Protein AF-A0A1Q4VU88-F1 (afdb_monomer)

Mean predicted aligned error: 8.91 Å

Nearest PDB structures (foldseek):
  4mo7-assembly1_A-2  TM=2.198E-01  e=5.828E+00  Pseudomonas fluorescens A506

Foldseek 3Di:
DAQFLLLLLLVLLCQLLCVLVLLLVLCVVLDDPPDPDRLSLQLSLQLSLLLLQDQDSQSSVVVCVPCVRSNDYDHSVVSVVSLVSLLVVFPSSLVSLVVSVVVSLVSLQVLLACQHCCNVVDKDKDKFWFFAADPDPAPPWDQDPVRGIGGTDIDIDIDRACQQAQDHADDDDPQKDKDKDDDPVCVPPPPQKIKMKMWGQDDPPDDDDPCADPNIDIDIDIDSDPPDDSSVVVRSVVSNVSVVLLSVLLCSRNSNHQHDRHPSSSSSSVSSSVSSSVSLSSLSSQFDDDPVSNDRSVRCSVQRRSADFDWDDDPNDTAGHHDPPRPCNCSSHRRSVSSVPRDGDD

Radius of gyration: 22.54 Å; Cα contacts (8 Å, |Δi|>4): 526; chains: 1; bounding box: 57×51×69 Å

Sequence (346 aa):
MVSRAGAVLLVESVRKSGLDTAISAAPAPWRRPQAVHDPGKILLDVALAVALGGDCLANVAMLRAEPAVFGPVACDPTVSRLMDKLASGGERALVAIRMARAEVREHVRRLAGEAAPDADGQVIVDLDGVLVLAHSEKQDATATWKKTFGHHPLTGFVDHGRGGSGEPDGEVRDGAWVTELAGDCLTGWPKGLRLIVREERPHPGAQLRFADADGMRLTRFATNTIHTPIAELELRHRQRARAEDRIRAARATGLRNLPLRDAAQNQIWLEIVQIALDLPAWMPMLAMTGNARLWEPRRLRLRLFSAAAQLVSTGRRRIPRLAKHWPWTDVITDAPDRLHALPNPG

Structure (mmCIF, N/CA/C/O backbone):
data_AF-A0A1Q4VU88-F1
#
_entry.id   AF-A0A1Q4VU88-F1
#
loop_
_atom_site.group_PDB
_atom_site.id
_atom_site.type_symbol
_atom_site.label_atom_id
_atom_site.label_alt_id
_atom_site.label_comp_id
_atom_site.label_asym_id
_atom_site.label_entity_id
_atom_site.label_seq_id
_atom_site.pdbx_PDB_ins_code
_atom_site.Cartn_x
_atom_site.Cartn_y
_atom_site.Cartn_z
_atom_site.occupancy
_atom_site.B_iso_or_equiv
_atom_site.auth_seq_id
_atom_site.auth_comp_id
_atom_site.auth_asym_id
_atom_site.auth_atom_id
_atom_site.pdbx_PDB_model_num
ATOM 1 N N . MET A 1 1 ? -25.868 -12.168 3.550 1.00 71.94 1 MET A N 1
ATOM 2 C CA . MET A 1 1 ? -25.226 -11.851 2.253 1.00 71.94 1 MET A CA 1
ATOM 3 C C . MET A 1 1 ? -24.347 -10.634 2.474 1.00 71.94 1 MET A C 1
ATOM 5 O O . MET A 1 1 ? -24.741 -9.796 3.274 1.00 71.94 1 MET A O 1
ATOM 9 N N . VAL A 1 2 ? -23.165 -10.571 1.865 1.00 81.88 2 VAL A N 1
ATOM 10 C CA . VAL A 1 2 ? -22.197 -9.485 2.076 1.00 81.88 2 VAL A CA 1
ATOM 11 C C . VAL A 1 2 ? -21.806 -8.893 0.725 1.00 81.88 2 VAL A C 1
ATOM 13 O O . VAL A 1 2 ? -21.562 -9.653 -0.210 1.00 81.88 2 VAL A O 1
ATOM 16 N N . SER A 1 3 ? -21.771 -7.563 0.614 1.00 81.06 3 SER A N 1
ATOM 17 C CA . SER A 1 3 ? -21.493 -6.846 -0.640 1.00 81.06 3 SER A CA 1
ATOM 18 C C . SER A 1 3 ? -20.019 -6.814 -1.034 1.00 81.06 3 SER A C 1
ATOM 20 O O . SER A 1 3 ? -19.730 -6.635 -2.213 1.00 81.06 3 SER A O 1
ATOM 22 N N . ARG A 1 4 ? -19.084 -6.992 -0.090 1.00 83.19 4 ARG A N 1
ATOM 23 C CA . ARG A 1 4 ? -17.637 -6.996 -0.362 1.00 83.19 4 ARG A CA 1
ATOM 24 C C . ARG A 1 4 ? -16.970 -8.268 0.137 1.00 83.19 4 ARG A C 1
ATOM 26 O O . ARG A 1 4 ? -15.962 -8.241 0.840 1.00 83.19 4 ARG A O 1
ATOM 33 N N . ALA A 1 5 ? -17.530 -9.417 -0.216 1.00 80.81 5 ALA A N 1
ATOM 34 C CA . ALA A 1 5 ? -17.009 -10.693 0.253 1.00 80.81 5 ALA A CA 1
ATOM 35 C C . ALA A 1 5 ? -15.583 -10.977 -0.255 1.00 80.81 5 ALA A C 1
ATOM 37 O O . ALA A 1 5 ? -14.800 -11.600 0.455 1.00 80.81 5 ALA A O 1
ATOM 38 N N . GLY A 1 6 ? -15.203 -10.468 -1.432 1.00 84.25 6 GLY A N 1
ATOM 39 C CA . GLY A 1 6 ? -13.827 -10.589 -1.926 1.00 84.25 6 GLY A CA 1
ATOM 40 C C . GLY A 1 6 ? -12.803 -9.739 -1.162 1.00 84.25 6 GLY A C 1
ATOM 41 O O . GLY A 1 6 ? -11.605 -9.999 -1.255 1.00 84.25 6 GLY A O 1
ATOM 42 N N . ALA A 1 7 ? -13.239 -8.767 -0.349 1.00 90.44 7 ALA A N 1
ATOM 43 C CA . ALA A 1 7 ? -12.348 -8.026 0.547 1.00 90.44 7 ALA A CA 1
ATOM 44 C C . ALA A 1 7 ? -11.787 -8.895 1.688 1.00 90.44 7 ALA A C 1
ATOM 46 O O . ALA A 1 7 ? -10.819 -8.494 2.333 1.00 90.44 7 ALA A O 1
ATOM 47 N N . VAL A 1 8 ? -12.323 -10.108 1.893 1.00 89.69 8 VAL A N 1
ATOM 48 C CA . VAL A 1 8 ? -11.710 -11.127 2.761 1.00 89.69 8 VAL A CA 1
ATOM 49 C C . VAL A 1 8 ? -10.249 -11.360 2.380 1.00 89.69 8 VAL A C 1
ATOM 51 O O . VAL A 1 8 ? -9.435 -11.523 3.279 1.00 89.69 8 VAL A O 1
ATOM 54 N N . LEU A 1 9 ? -9.884 -11.276 1.093 1.00 91.19 9 LEU A N 1
ATOM 55 C CA . LEU A 1 9 ? -8.489 -11.420 0.676 1.00 91.19 9 LEU A CA 1
ATOM 56 C C . LEU A 1 9 ? -7.574 -10.375 1.336 1.00 91.19 9 LEU A C 1
ATOM 58 O O . LEU A 1 9 ? -6.488 -10.723 1.775 1.00 91.19 9 LEU A O 1
ATOM 62 N N . LEU A 1 10 ? -8.012 -9.115 1.462 1.00 93.81 10 LEU A N 1
ATOM 63 C CA . LEU A 1 10 ? -7.230 -8.080 2.151 1.00 93.81 10 LEU A CA 1
ATOM 64 C C . LEU A 1 10 ? -7.058 -8.408 3.640 1.00 93.81 10 LEU A C 1
ATOM 66 O O . LEU A 1 10 ? -5.959 -8.283 4.172 1.00 93.81 10 LEU A O 1
ATOM 70 N N . VAL A 1 11 ? -8.133 -8.847 4.299 1.00 93.88 11 VAL A N 1
ATOM 71 C CA . VAL A 1 11 ? -8.115 -9.219 5.724 1.00 93.88 11 VAL A CA 1
ATOM 72 C C . VAL A 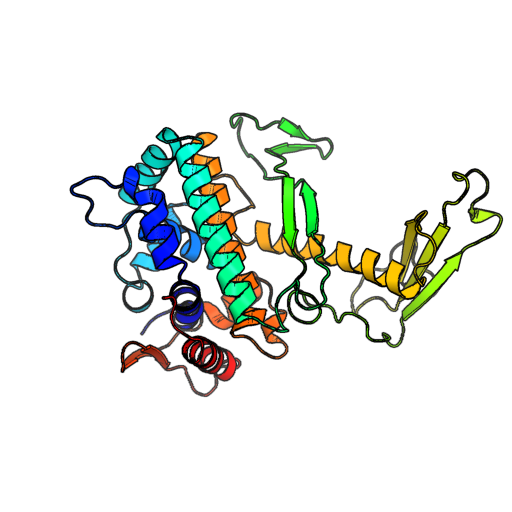1 11 ? -7.202 -10.424 5.964 1.00 93.88 11 VAL A C 1
ATOM 74 O O . VAL A 1 11 ? -6.436 -10.447 6.925 1.00 93.88 11 VAL A O 1
ATOM 77 N N . GLU A 1 12 ? -7.244 -11.411 5.073 1.00 92.50 12 GLU A N 1
ATOM 78 C CA . GLU A 1 12 ? -6.376 -12.584 5.133 1.00 92.50 12 GLU A CA 1
ATOM 79 C C . GLU A 1 12 ? -4.917 -12.239 4.837 1.00 92.50 12 GLU A C 1
ATOM 81 O O . GLU A 1 12 ? -4.036 -12.758 5.519 1.00 92.50 12 GLU A O 1
ATOM 86 N N . SER A 1 13 ? -4.646 -11.313 3.911 1.00 93.88 13 SER A N 1
ATOM 87 C CA . SER A 1 13 ? -3.295 -10.788 3.687 1.00 93.88 13 SER A CA 1
ATOM 88 C C . SER A 1 13 ? -2.742 -10.105 4.939 1.00 93.88 13 SER A C 1
ATOM 90 O O . SER A 1 13 ? -1.600 -10.368 5.311 1.00 93.88 13 SER A O 1
ATOM 92 N N . VAL A 1 14 ? -3.541 -9.273 5.625 1.00 95.69 14 VAL A N 1
ATOM 93 C CA . VAL A 1 14 ? -3.149 -8.643 6.903 1.00 95.69 14 VAL A CA 1
ATOM 94 C C . VAL A 1 14 ? -2.762 -9.710 7.931 1.00 95.69 14 VAL A C 1
ATOM 96 O O . VAL A 1 14 ? -1.669 -9.651 8.488 1.00 95.69 14 VAL A O 1
ATOM 99 N N . ARG A 1 15 ? -3.618 -10.719 8.130 1.00 94.00 15 ARG A N 1
ATOM 100 C CA . ARG A 1 15 ? -3.377 -11.804 9.091 1.00 94.00 15 ARG A CA 1
ATOM 101 C C . ARG A 1 15 ? -2.142 -12.636 8.741 1.00 94.00 15 ARG A C 1
ATOM 103 O O . ARG A 1 15 ? -1.340 -12.963 9.606 1.00 94.00 15 ARG A O 1
ATOM 110 N N . LYS A 1 16 ? -1.991 -13.023 7.473 1.00 93.75 16 LYS A N 1
ATOM 111 C CA . LYS A 1 16 ? -0.919 -13.932 7.034 1.00 93.75 16 LYS A CA 1
ATOM 112 C C . LYS A 1 16 ? 0.445 -13.273 6.928 1.00 93.75 16 LYS A C 1
ATOM 114 O O . LYS A 1 16 ? 1.446 -13.959 7.069 1.00 93.75 16 LYS A O 1
ATOM 119 N N . SER A 1 17 ? 0.482 -11.961 6.734 1.00 93.81 17 SER A N 1
ATOM 120 C CA . SER A 1 17 ? 1.717 -11.179 6.823 1.00 93.81 17 SER A CA 1
ATOM 121 C C . SER A 1 17 ? 2.132 -10.863 8.266 1.00 93.81 17 SER A C 1
ATOM 123 O O . SER A 1 17 ? 3.234 -10.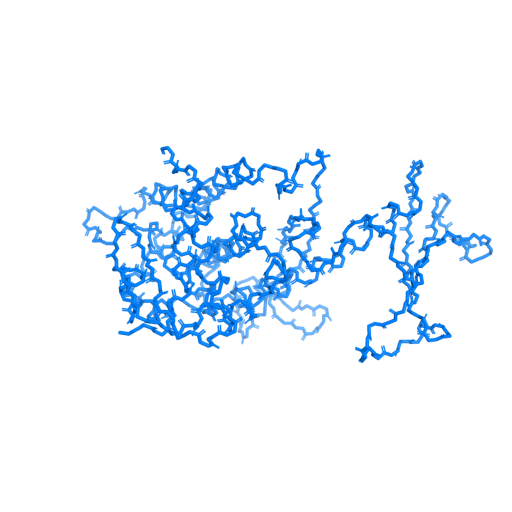368 8.471 1.00 93.81 17 SER A O 1
ATOM 125 N N . GLY A 1 18 ? 1.277 -11.111 9.267 1.00 95.31 18 GLY A N 1
ATOM 126 C CA . GLY A 1 18 ? 1.518 -10.681 10.652 1.00 95.31 18 GLY A CA 1
ATOM 127 C C . GLY A 1 18 ? 1.403 -9.170 10.858 1.00 95.31 18 GLY A C 1
ATOM 128 O O . GLY A 1 18 ? 1.818 -8.643 11.891 1.00 95.31 18 GLY A O 1
ATOM 129 N N . LEU A 1 19 ? 0.837 -8.460 9.877 1.00 95.56 19 LEU A N 1
ATOM 130 C CA . LEU A 1 19 ? 0.669 -7.016 9.929 1.00 95.56 19 LEU A CA 1
ATOM 131 C C . LEU A 1 19 ? -0.272 -6.590 11.063 1.00 95.56 19 LEU A C 1
ATOM 133 O O . LEU A 1 19 ? -0.051 -5.544 11.665 1.00 95.56 19 LEU A O 1
ATOM 137 N N . ASP A 1 20 ? -1.292 -7.392 11.375 1.00 95.56 20 ASP A N 1
ATOM 138 C CA . ASP A 1 20 ? -2.176 -7.169 12.524 1.00 95.56 20 ASP A CA 1
ATOM 139 C C . ASP A 1 20 ? -1.426 -7.185 13.852 1.00 95.56 20 ASP A C 1
ATOM 141 O O . ASP A 1 20 ? -1.568 -6.246 14.637 1.00 95.56 20 ASP A O 1
ATOM 145 N N . THR A 1 21 ? -0.591 -8.194 14.080 1.00 95.31 21 THR A N 1
ATOM 146 C CA . THR A 1 21 ? 0.224 -8.304 15.293 1.00 95.31 21 THR A CA 1
ATOM 147 C C . THR A 1 21 ? 1.216 -7.146 15.408 1.00 95.31 21 THR A C 1
ATOM 149 O O . THR A 1 21 ? 1.230 -6.444 16.423 1.00 95.31 21 THR A O 1
ATOM 152 N N . ALA A 1 22 ? 1.998 -6.884 14.356 1.00 95.12 22 ALA A N 1
ATOM 153 C CA . ALA A 1 22 ? 3.031 -5.847 14.372 1.00 95.12 22 ALA A CA 1
ATOM 154 C C . ALA A 1 22 ? 2.438 -4.435 14.546 1.00 95.12 22 ALA A C 1
ATOM 156 O O . ALA A 1 22 ? 2.912 -3.636 15.360 1.00 95.12 22 ALA A O 1
ATOM 157 N N . ILE A 1 23 ? 1.352 -4.126 13.827 1.00 94.88 23 ILE A N 1
ATOM 158 C CA . ILE A 1 23 ? 0.672 -2.828 13.925 1.00 94.88 23 ILE A CA 1
ATOM 159 C C . ILE A 1 23 ? -0.171 -2.716 15.194 1.00 94.88 23 ILE A C 1
ATOM 161 O O . ILE A 1 23 ? -0.427 -1.598 15.615 1.00 94.88 23 ILE A O 1
ATOM 165 N N . SER A 1 24 ? -0.581 -3.806 15.847 1.00 94.69 24 SER A N 1
ATOM 166 C CA . SER A 1 24 ? -1.183 -3.745 17.190 1.00 94.69 24 SER A CA 1
ATOM 167 C C . SER A 1 24 ? -0.144 -3.399 18.262 1.00 94.69 24 SER A C 1
ATOM 169 O O . SER A 1 24 ? -0.407 -2.566 19.134 1.00 94.69 24 SER A O 1
ATOM 171 N N . ALA A 1 25 ? 1.067 -3.954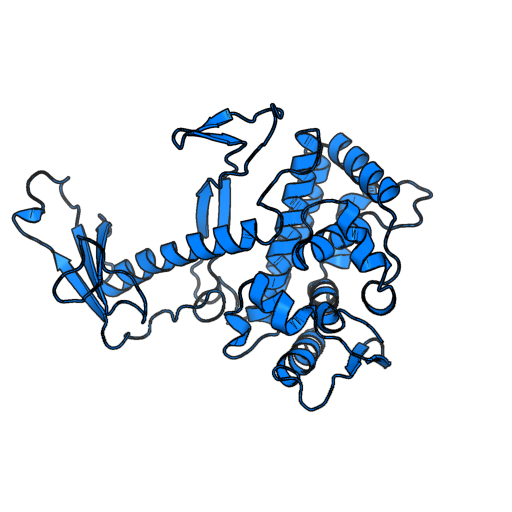 18.155 1.00 93.75 25 ALA A N 1
ATOM 172 C CA . ALA A 1 25 ? 2.156 -3.688 19.091 1.00 93.75 25 ALA A CA 1
ATOM 173 C C . ALA A 1 25 ? 2.723 -2.259 18.973 1.00 93.75 25 ALA A C 1
ATOM 175 O O . ALA A 1 25 ? 2.960 -1.603 19.989 1.00 93.75 25 ALA A O 1
ATOM 176 N N . ALA A 1 26 ? 2.902 -1.738 17.754 1.00 89.88 26 ALA A N 1
ATOM 177 C CA . ALA A 1 26 ? 3.531 -0.431 17.520 1.00 89.88 26 ALA A CA 1
ATOM 178 C C . ALA A 1 26 ? 2.870 0.766 18.252 1.00 89.88 26 ALA A C 1
ATOM 180 O O . ALA A 1 26 ? 3.575 1.521 18.926 1.00 89.88 26 ALA A O 1
ATOM 181 N N . PRO A 1 27 ? 1.543 0.976 18.179 1.00 83.81 27 PRO A N 1
ATOM 182 C CA . PRO A 1 27 ? 0.853 2.070 18.843 1.00 83.81 27 PRO A CA 1
ATOM 183 C C . PRO A 1 27 ? 0.458 1.743 20.294 1.00 83.81 27 PRO A C 1
ATOM 185 O O . PRO A 1 27 ? -0.268 2.533 20.904 1.00 83.81 27 PRO A O 1
ATOM 188 N N . ALA A 1 28 ? 0.912 0.624 20.876 1.00 88.50 28 ALA A N 1
ATOM 189 C CA . ALA A 1 28 ? 0.585 0.246 22.253 1.00 88.50 28 ALA A CA 1
ATOM 190 C C . ALA A 1 28 ? 0.871 1.358 23.289 1.00 88.50 28 ALA A C 1
ATOM 192 O O . ALA A 1 28 ? 0.005 1.591 24.135 1.00 88.50 28 ALA A O 1
ATOM 193 N N . PRO A 1 29 ? 1.972 2.141 23.200 1.00 91.56 29 PRO A N 1
ATOM 194 C CA . PRO A 1 29 ? 2.208 3.270 24.110 1.00 91.56 29 PRO A CA 1
ATOM 195 C C . PRO A 1 29 ? 1.154 4.389 24.038 1.00 91.56 29 PRO A C 1
ATOM 197 O O . PRO A 1 29 ? 1.013 5.177 24.972 1.00 91.56 29 PRO A O 1
ATOM 200 N N . TRP A 1 30 ? 0.406 4.480 22.935 1.00 92.25 30 TRP A N 1
ATOM 201 C CA . TRP A 1 30 ? -0.659 5.468 22.730 1.00 92.25 30 TRP A CA 1
ATOM 202 C C . TRP A 1 30 ? -2.054 4.903 23.010 1.00 92.25 30 TRP A C 1
ATOM 204 O O . TRP A 1 30 ? -3.045 5.642 22.945 1.00 92.25 30 TRP A O 1
ATOM 214 N N . ARG A 1 31 ? -2.149 3.616 23.361 1.00 90.50 31 ARG A N 1
ATOM 215 C CA . ARG A 1 31 ? -3.400 2.979 23.761 1.00 90.50 31 ARG A CA 1
ATOM 216 C C . ARG A 1 31 ? -3.872 3.555 25.093 1.00 90.50 31 ARG A C 1
ATOM 218 O O . ARG A 1 31 ? -3.134 3.612 26.072 1.00 90.50 31 ARG A O 1
ATOM 225 N N . ARG A 1 32 ? -5.139 3.973 25.150 1.00 85.19 32 ARG A N 1
ATOM 226 C CA . ARG A 1 32 ? -5.757 4.389 26.418 1.00 85.19 32 ARG A CA 1
ATOM 227 C C . ARG A 1 32 ? -6.045 3.149 27.276 1.00 85.19 32 ARG A C 1
ATOM 229 O O . ARG A 1 32 ? -6.493 2.153 26.709 1.00 85.19 32 ARG A O 1
ATOM 236 N N . PRO A 1 33 ? -5.905 3.212 28.614 1.00 84.69 33 PRO A N 1
ATOM 237 C CA . PRO A 1 33 ? -6.138 2.058 29.490 1.00 84.69 33 PRO A CA 1
ATOM 238 C C . PRO A 1 33 ? -7.508 1.387 29.310 1.00 84.69 33 PRO A C 1
ATOM 240 O O . PRO A 1 33 ? -7.614 0.171 29.357 1.00 84.69 33 PRO A O 1
ATOM 243 N N . GLN A 1 34 ? -8.554 2.174 29.042 1.00 86.00 34 GLN A N 1
ATOM 244 C CA . GLN A 1 34 ? -9.932 1.693 28.857 1.00 86.00 34 GLN A CA 1
ATOM 245 C C . GLN A 1 34 ? -10.347 1.619 27.375 1.00 86.00 34 GLN A C 1
ATOM 247 O O . GLN A 1 34 ? -11.531 1.665 27.044 1.00 86.00 34 GLN A O 1
ATOM 252 N N . ALA A 1 35 ? -9.385 1.578 26.446 1.00 87.00 35 ALA A N 1
ATOM 253 C CA . ALA A 1 35 ? -9.692 1.493 25.023 1.00 87.00 35 ALA A CA 1
ATOM 254 C C . ALA A 1 35 ? -10.304 0.126 24.677 1.00 87.00 35 ALA A C 1
ATOM 256 O O . ALA A 1 35 ? -9.623 -0.900 24.732 1.00 87.00 35 ALA A O 1
ATOM 257 N N . VAL A 1 36 ? -11.578 0.145 24.269 1.00 89.62 36 VAL A N 1
ATOM 258 C CA . VAL A 1 36 ? -12.304 -1.025 23.745 1.00 89.62 36 VAL A CA 1
ATOM 259 C C . VAL A 1 36 ? -11.705 -1.491 22.418 1.00 89.62 36 VAL A C 1
ATOM 261 O O . VAL A 1 36 ? -11.529 -2.684 22.194 1.00 89.62 36 VAL A O 1
ATOM 264 N N . HIS A 1 37 ? -11.380 -0.545 21.538 1.00 92.75 37 HIS A N 1
ATOM 265 C CA . HIS A 1 37 ? -10.762 -0.834 20.251 1.00 92.75 37 HIS A CA 1
ATOM 266 C C . HIS A 1 37 ? -9.240 -0.776 20.357 1.00 92.75 37 HIS A C 1
ATOM 268 O O . HIS A 1 37 ? -8.684 0.168 20.925 1.00 92.75 37 HIS A O 1
ATOM 274 N N . ASP A 1 38 ? -8.581 -1.767 19.765 1.00 94.56 38 ASP A N 1
ATOM 275 C CA . ASP A 1 38 ? -7.135 -1.760 19.604 1.00 94.56 38 ASP A CA 1
ATOM 276 C C . ASP A 1 38 ? -6.700 -0.660 18.609 1.00 94.56 38 ASP A C 1
ATOM 278 O O . ASP A 1 38 ? -7.253 -0.598 17.504 1.00 94.56 38 ASP A O 1
ATOM 282 N N . PRO A 1 39 ? -5.739 0.218 18.961 1.00 95.31 39 PRO A N 1
ATOM 283 C CA . PRO A 1 39 ? -5.272 1.273 18.064 1.00 95.31 39 PRO A CA 1
ATOM 284 C C . PRO A 1 39 ? -4.701 0.757 16.743 1.00 95.31 39 PRO A C 1
ATOM 286 O O . PRO A 1 39 ? -4.946 1.363 15.701 1.00 95.31 39 PRO A O 1
ATOM 289 N N . GLY A 1 40 ? -3.981 -0.367 16.769 1.00 95.88 40 GLY A N 1
ATOM 290 C CA . GLY A 1 40 ? -3.442 -0.979 15.561 1.00 95.88 40 GLY A CA 1
ATOM 291 C C . GLY A 1 40 ? -4.543 -1.479 14.645 1.00 95.88 40 GLY A C 1
ATOM 292 O O . GLY A 1 40 ? -4.556 -1.159 13.458 1.00 95.88 40 GLY A O 1
ATOM 293 N N . LYS A 1 41 ? -5.548 -2.159 15.206 1.00 95.81 41 LYS A N 1
ATOM 294 C CA . LYS A 1 41 ? -6.743 -2.535 14.442 1.00 95.81 41 LYS A CA 1
ATOM 295 C C . LYS A 1 41 ? -7.452 -1.317 13.849 1.00 95.81 41 LYS A C 1
ATOM 297 O O . LYS A 1 41 ? -7.856 -1.382 12.699 1.00 95.81 41 LYS A O 1
ATOM 302 N N . ILE A 1 42 ? -7.569 -0.194 14.561 1.00 97.31 42 ILE A N 1
ATOM 303 C CA . ILE A 1 42 ? -8.163 1.021 13.977 1.00 97.31 42 ILE A CA 1
ATOM 304 C C . ILE A 1 42 ? -7.352 1.514 12.769 1.00 97.31 42 ILE A C 1
ATOM 306 O O . ILE A 1 42 ? -7.946 1.862 11.751 1.00 97.31 42 ILE A O 1
ATOM 310 N N . LEU A 1 43 ? -6.017 1.537 12.852 1.00 97.38 43 LEU A N 1
ATOM 311 C CA . LEU A 1 43 ? -5.162 1.936 11.726 1.00 97.38 43 LEU A CA 1
ATOM 312 C C . LEU A 1 43 ? -5.351 1.014 10.513 1.00 97.38 43 LEU A C 1
ATOM 314 O O . LEU A 1 43 ? -5.482 1.502 9.391 1.00 97.38 43 LEU A O 1
ATOM 318 N N . LEU A 1 44 ? -5.431 -0.299 10.742 1.00 97.81 44 LEU A N 1
ATOM 319 C CA . LEU A 1 44 ? -5.707 -1.292 9.697 1.00 97.81 44 LEU A CA 1
ATOM 320 C C . LEU A 1 44 ? -7.125 -1.145 9.131 1.00 97.81 44 LEU A C 1
ATOM 322 O O . LEU A 1 44 ? -7.293 -1.183 7.922 1.00 97.81 44 LEU A O 1
ATOM 326 N N . ASP A 1 45 ? -8.098 -0.854 9.994 1.00 98.12 45 ASP A N 1
ATOM 327 C CA . ASP A 1 45 ? -9.385 -0.196 9.736 1.00 98.12 45 ASP A CA 1
ATOM 328 C C . ASP A 1 45 ? -9.357 0.766 8.560 1.00 98.12 45 ASP A C 1
ATOM 330 O O . ASP A 1 45 ? -9.923 0.563 7.480 1.00 98.12 45 ASP A O 1
ATOM 334 N N . VAL A 1 46 ? -8.674 1.869 8.811 1.00 98.00 46 VAL A N 1
ATOM 335 C CA . VAL A 1 46 ? -8.606 2.964 7.859 1.00 98.00 46 VAL A CA 1
ATOM 336 C C . VAL A 1 46 ? -7.824 2.537 6.615 1.00 98.00 46 VAL A C 1
ATOM 338 O O . VAL A 1 46 ? -8.262 2.833 5.507 1.00 98.00 46 VAL A O 1
ATOM 341 N N . ALA A 1 47 ? -6.732 1.780 6.758 1.00 97.62 47 ALA A N 1
ATOM 342 C CA . ALA A 1 47 ? -5.941 1.308 5.621 1.00 97.62 47 ALA A CA 1
ATOM 343 C C . ALA A 1 47 ? -6.745 0.389 4.683 1.00 97.62 47 ALA A C 1
ATOM 345 O O . ALA A 1 47 ? -6.691 0.548 3.465 1.00 97.62 47 ALA A O 1
ATOM 346 N N . LEU A 1 48 ? -7.546 -0.529 5.229 1.00 97.50 48 LEU A N 1
ATOM 347 C CA . LEU A 1 48 ? -8.443 -1.394 4.464 1.00 97.50 48 LEU A CA 1
ATOM 348 C C . LEU A 1 48 ? -9.524 -0.572 3.756 1.00 97.50 48 LEU A C 1
ATOM 350 O O . LEU A 1 48 ? -9.789 -0.801 2.576 1.00 97.50 48 LEU A O 1
ATOM 354 N N . ALA A 1 49 ? -10.108 0.425 4.429 1.00 96.94 49 ALA A N 1
ATOM 355 C CA . ALA A 1 49 ? -11.073 1.327 3.803 1.00 96.94 49 ALA A CA 1
ATOM 356 C C . ALA A 1 49 ? -10.438 2.098 2.629 1.00 96.94 49 ALA A C 1
ATOM 358 O O . ALA A 1 49 ? -11.048 2.207 1.564 1.00 96.94 49 ALA A O 1
ATOM 359 N N . VAL A 1 50 ? -9.193 2.563 2.781 1.00 96.69 50 VAL A N 1
ATOM 360 C CA . VAL A 1 50 ? -8.422 3.241 1.723 1.00 96.69 50 VAL A CA 1
ATOM 361 C C . VAL A 1 50 ? -8.074 2.291 0.571 1.00 96.69 50 VAL A C 1
ATOM 363 O O . VAL A 1 50 ? -8.258 2.639 -0.599 1.00 96.69 50 VAL A O 1
ATOM 366 N N . ALA A 1 51 ? -7.662 1.054 0.863 1.00 95.19 51 ALA A N 1
ATOM 367 C CA . ALA A 1 51 ? -7.409 0.025 -0.148 1.00 95.19 51 ALA A CA 1
ATOM 368 C C . ALA A 1 51 ? -8.669 -0.273 -0.982 1.00 95.19 51 ALA A C 1
ATOM 370 O O . ALA A 1 51 ? -8.588 -0.446 -2.203 1.00 95.19 51 ALA A O 1
ATOM 371 N N . LEU A 1 52 ? -9.850 -0.222 -0.358 1.00 94.56 52 LEU A N 1
ATOM 372 C CA . LEU A 1 52 ? -11.159 -0.354 -1.009 1.00 94.56 52 LEU A CA 1
ATOM 373 C C . LEU A 1 52 ? -11.645 0.916 -1.725 1.00 94.56 52 LEU A C 1
ATOM 375 O O . LEU A 1 52 ? -12.665 0.869 -2.413 1.00 94.56 52 LEU A O 1
ATOM 379 N N . GLY A 1 53 ? -10.894 2.015 -1.647 1.00 92.94 53 GLY A N 1
ATOM 380 C CA . GLY A 1 53 ? -11.143 3.249 -2.394 1.00 92.94 53 GLY A CA 1
ATOM 381 C C . GLY A 1 53 ? -11.692 4.408 -1.580 1.00 92.94 53 GLY A C 1
ATOM 382 O O . GLY A 1 53 ? -12.110 5.391 -2.183 1.00 92.94 53 GLY A O 1
ATOM 383 N N . GLY A 1 54 ? -11.681 4.307 -0.252 1.00 93.62 54 GLY A N 1
ATOM 384 C CA . GLY A 1 54 ? -11.877 5.458 0.619 1.00 93.62 54 GLY A CA 1
ATOM 385 C C . GLY A 1 54 ? -10.729 6.467 0.518 1.00 93.62 54 GLY A C 1
ATOM 386 O O . GLY A 1 54 ? -9.589 6.117 0.211 1.00 93.62 54 GLY A O 1
ATOM 387 N N . ASP A 1 55 ? -11.040 7.725 0.796 1.00 92.12 55 ASP A N 1
ATOM 388 C CA . ASP A 1 55 ? -10.121 8.865 0.748 1.00 92.12 55 ASP A CA 1
ATOM 389 C C . ASP A 1 55 ? -10.234 9.783 1.982 1.00 92.12 55 ASP A C 1
ATOM 391 O O . ASP A 1 55 ? -9.594 10.835 2.045 1.00 92.12 55 ASP A O 1
ATOM 395 N N . CYS A 1 56 ? -11.011 9.376 2.992 1.00 93.19 56 CYS A N 1
ATOM 396 C CA . CYS A 1 56 ? -11.092 10.039 4.290 1.00 93.19 56 CYS A CA 1
ATOM 397 C C . CYS A 1 56 ? -11.339 9.047 5.442 1.00 93.19 56 CYS A C 1
ATOM 399 O O . CYS A 1 56 ? -11.747 7.903 5.231 1.00 93.19 56 CYS A O 1
ATOM 401 N N . LEU A 1 57 ? -11.134 9.491 6.691 1.00 95.44 57 LEU A N 1
ATOM 402 C CA . LEU A 1 57 ? -11.310 8.642 7.883 1.00 95.44 57 LEU A CA 1
ATOM 403 C C . LEU A 1 57 ? -12.737 8.088 8.025 1.00 95.44 57 LEU A C 1
ATOM 405 O O . LEU A 1 57 ? -12.917 6.947 8.446 1.00 95.44 57 LEU A O 1
ATOM 409 N N . ALA A 1 58 ? -13.749 8.877 7.651 1.00 95.25 58 ALA A N 1
ATOM 410 C CA . ALA A 1 58 ? -15.158 8.498 7.768 1.00 95.25 58 ALA A CA 1
ATOM 411 C C . ALA A 1 58 ? -15.536 7.311 6.865 1.00 95.25 58 ALA A C 1
ATOM 413 O O . ALA A 1 58 ? -16.512 6.603 7.110 1.00 95.25 58 ALA A O 1
ATOM 414 N N . ASN A 1 59 ? -14.733 7.019 5.836 1.00 95.81 59 ASN A N 1
ATOM 415 C CA . ASN A 1 59 ? -14.967 5.865 4.978 1.00 95.81 59 ASN A CA 1
ATOM 416 C C . ASN A 1 59 ? -14.819 4.524 5.707 1.00 95.81 59 ASN A C 1
ATOM 418 O O . ASN A 1 59 ? -15.314 3.519 5.203 1.00 95.81 59 ASN A O 1
ATOM 422 N N . VAL A 1 60 ? -14.263 4.497 6.923 1.00 96.31 60 VAL A N 1
ATOM 423 C CA . VAL A 1 60 ? -14.288 3.315 7.797 1.00 96.31 60 VAL A CA 1
ATOM 424 C C . VAL A 1 60 ? -15.720 2.813 8.074 1.00 96.31 60 VAL A C 1
ATOM 426 O O . VAL A 1 60 ? -15.932 1.626 8.331 1.00 96.31 60 VAL A O 1
ATOM 429 N N . ALA A 1 61 ? -16.731 3.685 7.946 1.00 96.19 61 ALA A N 1
ATOM 430 C CA . ALA A 1 61 ? -18.142 3.321 8.039 1.00 96.19 61 ALA A CA 1
ATOM 431 C C . ALA A 1 61 ? -18.550 2.227 7.032 1.00 96.19 61 ALA A C 1
ATOM 433 O O . ALA A 1 61 ? -19.415 1.408 7.348 1.00 96.19 61 ALA A O 1
ATOM 434 N N . ME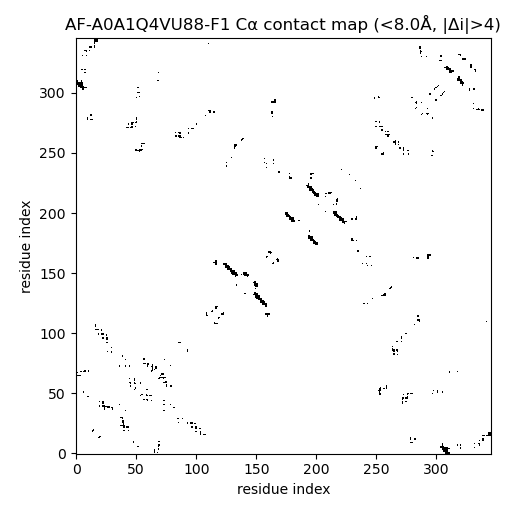T A 1 62 ? -17.893 2.145 5.864 1.00 94.06 62 MET A N 1
ATOM 435 C CA . MET A 1 62 ? -18.159 1.078 4.889 1.00 94.06 62 MET A CA 1
ATOM 436 C C . MET A 1 62 ? -17.789 -0.307 5.432 1.00 94.06 62 MET A C 1
ATOM 438 O O . MET A 1 62 ? -18.450 -1.290 5.114 1.00 94.06 62 MET A O 1
ATOM 442 N N . LEU A 1 63 ? -16.753 -0.384 6.273 1.00 95.94 63 LEU A N 1
ATOM 443 C CA . LEU A 1 63 ? -16.313 -1.631 6.897 1.00 95.94 63 LEU A CA 1
ATOM 444 C C . LEU A 1 63 ? -17.202 -1.986 8.088 1.00 95.94 63 LEU A C 1
ATOM 446 O O . LEU A 1 63 ? -17.560 -3.147 8.270 1.00 95.94 63 LEU A O 1
ATOM 450 N N . ARG A 1 64 ? -17.623 -0.972 8.861 1.00 95.56 64 ARG A N 1
ATOM 451 C CA . ARG A 1 64 ? -18.597 -1.129 9.958 1.00 95.56 64 ARG A CA 1
ATOM 452 C C . ARG A 1 64 ? -19.916 -1.733 9.496 1.00 95.56 64 ARG A C 1
ATOM 454 O O . ARG A 1 64 ? -20.542 -2.447 10.270 1.00 95.56 64 ARG A O 1
ATOM 461 N N . ALA A 1 65 ? -20.331 -1.447 8.264 1.00 94.19 65 ALA A N 1
ATOM 462 C CA . ALA A 1 65 ? -21.533 -2.020 7.668 1.00 94.19 65 ALA A CA 1
ATOM 463 C C . ALA A 1 65 ? -21.394 -3.522 7.341 1.00 94.19 65 ALA A C 1
ATOM 465 O O . ALA A 1 65 ? -22.396 -4.193 7.110 1.00 94.19 65 ALA A O 1
ATOM 466 N N . GLU A 1 66 ? -20.173 -4.070 7.347 1.00 92.62 66 GLU A N 1
ATOM 467 C CA . GLU A 1 66 ? -19.880 -5.455 6.970 1.00 92.62 66 GLU A CA 1
ATOM 468 C C . GLU A 1 66 ? -19.074 -6.202 8.063 1.00 92.62 66 GLU A C 1
ATOM 470 O O . GLU A 1 66 ? -18.000 -6.755 7.796 1.00 92.62 66 GLU A O 1
ATOM 475 N N . PRO A 1 67 ? -19.585 -6.295 9.311 1.00 92.25 67 PRO A N 1
ATOM 476 C CA . PRO A 1 67 ? -18.841 -6.871 10.438 1.00 92.25 67 PRO A CA 1
ATOM 477 C C . PRO A 1 67 ? -18.518 -8.362 10.257 1.00 92.25 67 PRO A C 1
ATOM 479 O O . PRO A 1 67 ? -17.576 -8.869 10.862 1.00 92.25 67 PRO A O 1
ATOM 482 N N . ALA A 1 68 ? -19.246 -9.069 9.387 1.00 89.06 68 ALA A N 1
ATOM 483 C CA . ALA A 1 68 ? -18.932 -10.449 9.019 1.00 89.06 68 ALA A CA 1
ATOM 484 C C . ALA A 1 68 ? -17.553 -10.587 8.336 1.00 89.06 68 ALA A C 1
ATOM 486 O O . ALA A 1 68 ? -16.906 -11.624 8.477 1.00 89.06 68 ALA A O 1
ATOM 487 N N . VAL A 1 69 ? -17.092 -9.548 7.627 1.00 90.88 69 VAL A N 1
ATOM 488 C CA . VAL A 1 69 ? -15.796 -9.527 6.924 1.00 90.88 69 VAL A CA 1
ATOM 489 C C . VAL A 1 69 ? -14.724 -8.816 7.745 1.00 90.88 69 VAL A C 1
ATOM 491 O O . VAL A 1 69 ? -13.607 -9.315 7.828 1.00 90.88 69 VAL A O 1
ATOM 494 N N . PHE A 1 70 ? -15.042 -7.690 8.386 1.00 93.94 70 PHE A N 1
ATOM 495 C CA . PHE A 1 70 ? -14.029 -6.834 9.031 1.00 93.94 70 PHE A CA 1
ATOM 496 C C . PHE A 1 70 ? -14.007 -6.928 10.566 1.00 93.94 70 PHE A C 1
ATOM 498 O O . PHE A 1 70 ? -13.116 -6.381 11.221 1.00 93.94 70 PHE A O 1
ATOM 505 N N . GLY A 1 71 ? -14.958 -7.661 11.155 1.00 93.38 71 GLY A N 1
ATOM 506 C CA . GLY A 1 71 ? -15.150 -7.717 12.603 1.00 93.38 71 GLY A CA 1
ATOM 507 C C . GLY A 1 71 ? -15.643 -6.383 13.179 1.00 93.38 71 GLY A C 1
ATOM 508 O O . GLY A 1 71 ? -16.217 -5.567 12.457 1.00 93.38 71 GLY A O 1
ATOM 509 N N . PRO A 1 72 ? -15.439 -6.143 14.486 1.00 95.25 72 PRO A N 1
ATOM 510 C CA . PRO A 1 72 ? -15.722 -4.853 15.103 1.00 95.25 72 PRO A CA 1
ATOM 511 C C . PRO A 1 72 ? -14.813 -3.758 14.534 1.00 95.25 72 PRO A C 1
ATOM 513 O O . PRO A 1 72 ? -13.587 -3.899 14.510 1.00 95.25 72 PRO A O 1
ATOM 516 N N . VAL A 1 73 ? -15.421 -2.648 14.121 1.00 97.25 73 VAL A N 1
ATOM 517 C CA . VAL A 1 73 ? -14.735 -1.491 13.536 1.00 97.25 73 VAL A CA 1
ATOM 518 C C . VAL A 1 73 ? -15.168 -0.230 14.288 1.00 97.25 73 VAL A C 1
ATOM 520 O O . VAL A 1 73 ? -16.353 -0.040 14.573 1.00 97.25 73 VAL A O 1
ATOM 523 N N . ALA A 1 74 ? -14.203 0.617 14.649 1.00 96.38 74 ALA A N 1
ATOM 524 C CA . ALA A 1 74 ? -14.448 1.809 15.457 1.00 96.38 74 ALA A CA 1
ATOM 525 C C . ALA A 1 74 ? -15.239 2.885 14.696 1.00 96.38 74 ALA A C 1
ATOM 527 O O . ALA A 1 74 ? -15.094 3.044 13.486 1.00 96.38 74 ALA A O 1
ATOM 528 N N . CYS A 1 75 ? -16.058 3.655 15.415 1.00 95.06 75 CYS A N 1
ATOM 529 C CA . CYS A 1 75 ? -16.767 4.803 14.850 1.00 95.06 75 CYS A CA 1
ATOM 530 C C . CYS A 1 75 ? -15.834 5.989 14.559 1.00 95.06 75 CYS A C 1
ATOM 532 O O . CYS A 1 75 ? -14.788 6.145 15.191 1.00 95.06 75 CYS A O 1
ATOM 534 N N . ASP A 1 76 ? -16.262 6.870 13.659 1.00 94.06 76 ASP A N 1
ATOM 535 C CA . ASP A 1 76 ? -15.475 7.988 13.134 1.00 94.06 76 ASP A CA 1
ATOM 536 C C . ASP A 1 76 ? -14.899 8.904 14.235 1.00 94.06 76 ASP A C 1
ATOM 538 O O . ASP A 1 76 ? -13.702 9.195 14.186 1.00 94.06 76 ASP A O 1
ATOM 542 N N . PRO A 1 77 ? -15.642 9.281 15.304 1.00 94.88 77 PRO A N 1
ATOM 543 C CA . PRO A 1 77 ? -15.067 10.063 16.405 1.00 94.88 77 PRO A CA 1
ATOM 544 C C . PRO A 1 77 ? -13.963 9.326 17.175 1.00 94.88 77 PRO A C 1
ATOM 546 O O . PRO A 1 77 ? -13.066 9.941 17.749 1.00 94.88 77 PRO A O 1
ATOM 549 N N . THR A 1 78 ? -14.013 7.995 17.233 1.00 95.56 78 THR A N 1
ATOM 550 C CA . THR A 1 78 ? -12.961 7.189 17.869 1.00 95.56 78 THR A CA 1
ATOM 551 C C . THR A 1 78 ? -11.722 7.119 16.988 1.00 95.56 78 THR A C 1
ATOM 553 O O . THR A 1 78 ? -10.618 7.262 17.511 1.00 95.56 78 THR A O 1
ATOM 556 N N . VAL A 1 79 ? -11.898 6.998 15.668 1.00 96.69 79 VAL A N 1
ATOM 557 C CA . VAL A 1 79 ? -10.794 7.095 14.704 1.00 96.69 79 VAL A CA 1
ATOM 558 C C . VAL A 1 79 ? -10.127 8.468 14.788 1.00 96.69 79 VAL A C 1
ATOM 560 O O . VAL A 1 79 ? -8.918 8.537 14.981 1.00 96.69 79 VAL A O 1
ATOM 563 N N . SER A 1 80 ? -10.900 9.558 14.752 1.00 95.69 80 SER A N 1
ATOM 564 C CA . SER A 1 80 ? -10.360 10.924 14.847 1.00 95.69 80 SER A CA 1
ATOM 565 C C . SER A 1 80 ? -9.533 11.133 16.120 1.00 95.69 80 SER A C 1
ATOM 567 O O . SER A 1 80 ? -8.399 11.596 16.050 1.00 95.69 80 SER A O 1
ATOM 569 N N . ARG A 1 81 ? -10.046 10.705 17.283 1.00 95.25 81 ARG A N 1
ATOM 570 C CA . ARG A 1 81 ? -9.323 10.820 18.564 1.00 95.25 81 ARG A CA 1
ATOM 571 C C . ARG A 1 81 ? -8.023 10.018 18.597 1.00 95.25 81 ARG A C 1
ATOM 573 O O . ARG A 1 81 ? -7.094 10.406 19.307 1.00 95.25 81 ARG A O 1
ATOM 580 N N . LEU A 1 82 ? -7.957 8.887 17.891 1.00 95.56 82 LEU A N 1
ATOM 581 C CA . LEU A 1 82 ? -6.708 8.143 17.750 1.00 95.56 82 LEU A CA 1
ATOM 582 C C . LEU A 1 82 ? -5.705 8.928 16.899 1.00 95.56 82 LEU A C 1
ATOM 584 O O . LEU A 1 82 ? -4.546 9.029 17.293 1.00 95.56 82 LEU A O 1
ATOM 588 N N . MET A 1 83 ? -6.148 9.516 15.786 1.00 96.19 83 MET A N 1
ATOM 589 C CA . MET A 1 83 ? -5.288 10.333 14.925 1.00 96.19 83 MET A CA 1
ATOM 590 C C . MET A 1 83 ? -4.690 11.517 15.686 1.00 96.19 83 MET A C 1
ATOM 592 O O . MET A 1 83 ? -3.487 11.737 15.593 1.00 96.19 83 MET A O 1
ATOM 596 N N . ASP A 1 84 ? -5.481 12.201 16.518 1.00 95.81 84 ASP A N 1
ATOM 597 C CA . ASP A 1 84 ? -4.987 13.269 17.402 1.00 95.81 84 ASP A CA 1
ATOM 598 C C . ASP A 1 84 ? -3.924 12.751 18.373 1.00 95.81 84 ASP A C 1
ATOM 600 O O . ASP A 1 84 ? -2.873 13.363 18.569 1.00 95.81 84 ASP A O 1
ATOM 604 N N . LYS A 1 85 ? -4.179 11.586 18.979 1.00 95.38 85 LYS A N 1
ATOM 605 C CA . LYS A 1 85 ? -3.265 10.994 19.954 1.00 95.38 85 LYS A CA 1
ATOM 606 C C . LYS A 1 85 ? -1.942 10.579 19.309 1.00 95.38 85 LYS A C 1
ATOM 608 O O . LYS A 1 85 ? -0.893 10.839 19.895 1.00 95.38 85 LYS A O 1
ATOM 613 N N . LEU A 1 86 ? -1.975 9.972 18.126 1.00 95.75 86 LEU A N 1
ATOM 614 C CA . LEU A 1 86 ? -0.771 9.596 17.384 1.00 95.75 86 LEU A CA 1
ATOM 615 C C . LEU A 1 86 ? -0.020 10.827 16.872 1.00 95.75 86 LEU A C 1
ATOM 617 O O . LEU A 1 86 ? 1.194 10.894 17.036 1.00 95.75 86 LEU A O 1
ATOM 621 N N . ALA A 1 87 ? -0.731 11.835 16.359 1.00 95.38 87 ALA A N 1
ATOM 622 C CA . ALA A 1 87 ? -0.141 13.106 15.944 1.00 95.38 87 ALA A CA 1
ATOM 623 C C . ALA A 1 87 ? 0.569 13.809 17.114 1.00 95.38 87 ALA A C 1
ATOM 625 O O . ALA A 1 87 ? 1.699 14.265 16.958 1.00 95.38 87 ALA A O 1
ATOM 626 N N . SER A 1 88 ? -0.026 13.806 18.314 1.00 95.31 88 SER A N 1
ATOM 627 C CA . SER A 1 88 ? 0.624 14.322 19.532 1.00 95.31 88 SER A CA 1
ATOM 628 C C . SER A 1 88 ? 1.868 13.524 19.950 1.00 95.31 88 SER A C 1
ATOM 630 O O . SER A 1 88 ? 2.719 14.031 20.673 1.00 95.31 88 SER A O 1
ATOM 632 N N . GLY A 1 89 ? 1.982 12.270 19.498 1.00 93.69 89 GLY A N 1
ATOM 633 C CA . GLY A 1 89 ? 3.168 11.434 19.673 1.00 93.69 89 GLY A CA 1
ATOM 634 C C . GLY A 1 89 ? 4.340 11.808 18.765 1.00 93.69 89 GLY A C 1
ATOM 635 O O . GLY A 1 89 ? 5.453 11.339 19.011 1.00 93.69 89 GLY A O 1
ATOM 636 N N . GLY A 1 90 ? 4.095 12.627 17.737 1.00 92.56 90 GLY A N 1
ATOM 637 C CA . GLY A 1 90 ? 5.098 13.118 16.800 1.00 92.56 90 GLY A CA 1
ATOM 638 C C . GLY A 1 90 ? 5.917 12.001 16.153 1.00 92.56 90 GLY A C 1
ATOM 639 O O . GLY A 1 90 ? 5.409 10.933 15.801 1.00 92.56 90 GLY A O 1
ATOM 640 N N . GLU A 1 91 ? 7.220 12.241 16.033 1.00 90.75 91 GLU A N 1
ATOM 641 C CA . GLU A 1 91 ? 8.165 11.332 15.382 1.00 90.75 91 GLU A CA 1
ATOM 642 C C . GLU A 1 91 ? 8.196 9.935 16.013 1.00 90.75 91 GLU A C 1
ATOM 644 O O . GLU A 1 91 ? 8.295 8.942 15.297 1.00 90.75 91 GLU A O 1
ATOM 649 N N . ARG A 1 92 ? 8.014 9.820 17.335 1.00 95.12 92 ARG A N 1
ATOM 650 C CA . ARG A 1 92 ? 8.005 8.516 18.019 1.00 95.12 92 ARG A CA 1
ATOM 651 C C . ARG A 1 92 ? 6.884 7.609 17.513 1.00 95.12 92 ARG A C 1
ATOM 653 O O . ARG A 1 92 ? 7.109 6.414 17.343 1.00 95.12 92 ARG A O 1
ATOM 660 N N . ALA A 1 93 ? 5.696 8.166 17.266 1.00 93.94 93 ALA A N 1
ATOM 661 C CA . ALA A 1 93 ? 4.568 7.406 16.727 1.00 93.94 93 ALA A CA 1
ATOM 662 C C . ALA A 1 93 ? 4.833 6.975 15.278 1.00 93.94 93 ALA A C 1
ATOM 664 O O . ALA A 1 93 ? 4.597 5.821 14.921 1.00 93.94 93 ALA A O 1
ATOM 665 N N . LEU A 1 94 ? 5.383 7.882 14.464 1.00 90.19 94 LEU A N 1
ATOM 666 C CA . LEU A 1 94 ? 5.746 7.598 13.074 1.00 90.19 94 LEU A CA 1
ATOM 667 C C . LEU A 1 94 ? 6.809 6.500 12.979 1.00 90.19 94 LEU A C 1
ATOM 669 O O . LEU A 1 94 ? 6.639 5.552 12.216 1.00 90.19 94 LEU A O 1
ATOM 673 N N . VAL A 1 95 ? 7.880 6.592 13.771 1.00 89.12 95 VAL A N 1
ATOM 674 C CA . VAL A 1 95 ? 8.956 5.590 13.806 1.00 89.12 95 VAL A CA 1
ATOM 675 C C . VAL A 1 95 ? 8.417 4.227 14.231 1.00 89.12 95 VAL A C 1
ATOM 677 O O . VAL A 1 95 ? 8.741 3.236 13.584 1.00 89.12 95 VAL A O 1
ATOM 680 N N . ALA A 1 96 ? 7.546 4.163 15.243 1.00 93.50 96 ALA A N 1
ATOM 681 C CA . ALA A 1 96 ? 6.944 2.901 15.673 1.00 93.50 96 ALA A CA 1
ATOM 682 C C . ALA A 1 96 ? 6.148 2.222 14.541 1.00 93.50 96 ALA A C 1
ATOM 684 O O . ALA A 1 96 ? 6.332 1.033 14.283 1.00 93.50 96 ALA A O 1
ATOM 685 N N . ILE A 1 97 ? 5.315 2.980 13.815 1.00 91.62 97 ILE A N 1
ATOM 686 C CA . ILE A 1 97 ? 4.546 2.455 12.674 1.00 91.62 97 ILE A CA 1
ATOM 687 C C . ILE A 1 97 ? 5.484 2.024 11.536 1.00 91.62 97 ILE A C 1
ATOM 689 O O . ILE A 1 97 ? 5.313 0.949 10.962 1.00 91.62 97 ILE A O 1
ATOM 693 N N . ARG A 1 98 ? 6.500 2.835 11.218 1.00 91.50 98 ARG A N 1
ATOM 694 C CA . ARG A 1 98 ? 7.481 2.533 10.162 1.00 91.50 98 ARG A CA 1
ATOM 695 C C . ARG A 1 98 ? 8.281 1.272 10.457 1.00 91.50 98 ARG A C 1
ATOM 697 O O . ARG A 1 98 ? 8.481 0.483 9.536 1.00 91.50 98 ARG A O 1
ATOM 704 N N . MET A 1 99 ? 8.699 1.081 11.708 1.00 88.94 99 MET A N 1
ATOM 705 C CA . MET A 1 99 ? 9.421 -0.110 12.156 1.00 88.94 99 MET A CA 1
ATOM 706 C C . MET A 1 99 ? 8.568 -1.367 12.003 1.00 88.94 99 MET A C 1
ATOM 708 O O . MET A 1 99 ? 9.006 -2.304 11.341 1.00 88.94 99 MET A O 1
ATOM 712 N N . ALA A 1 100 ? 7.329 -1.353 12.505 1.00 93.31 100 ALA A N 1
ATOM 713 C CA . ALA A 1 100 ? 6.409 -2.480 12.345 1.00 93.31 100 ALA A CA 1
ATOM 714 C C . ALA A 1 100 ? 6.157 -2.810 10.866 1.00 93.31 100 ALA A C 1
ATOM 716 O O . ALA A 1 100 ? 6.193 -3.968 10.460 1.00 93.31 100 ALA A O 1
ATOM 717 N N . ARG A 1 101 ? 5.969 -1.794 10.015 1.00 93.69 101 ARG A N 1
ATOM 718 C CA . ARG A 1 101 ? 5.836 -2.018 8.569 1.00 93.69 101 ARG A CA 1
ATOM 719 C C . ARG A 1 101 ? 7.110 -2.577 7.934 1.00 93.69 101 ARG A C 1
ATOM 721 O O . ARG A 1 101 ? 7.014 -3.368 7.002 1.00 93.69 101 ARG A O 1
ATOM 728 N N . ALA A 1 102 ? 8.290 -2.132 8.366 1.00 87.00 102 ALA A N 1
ATOM 729 C CA . ALA A 1 102 ? 9.564 -2.622 7.843 1.00 87.00 102 ALA A CA 1
ATOM 730 C C . ALA A 1 102 ? 9.771 -4.103 8.172 1.00 87.00 102 ALA A C 1
ATOM 732 O O . ALA A 1 102 ? 10.038 -4.881 7.258 1.00 87.00 102 ALA A O 1
ATOM 733 N N . GLU A 1 103 ? 9.534 -4.488 9.426 1.00 88.94 103 GLU A N 1
ATOM 734 C CA . GLU A 1 103 ? 9.566 -5.878 9.890 1.00 88.94 103 GLU A CA 1
ATOM 735 C C . GLU A 1 103 ? 8.621 -6.767 9.068 1.00 88.94 103 GLU A C 1
ATOM 737 O O . GLU A 1 103 ? 9.019 -7.805 8.535 1.00 88.94 103 GLU A O 1
ATOM 742 N N . VAL A 1 104 ? 7.376 -6.323 8.877 1.00 93.06 104 VAL A N 1
ATOM 743 C CA . VAL A 1 104 ? 6.389 -7.072 8.090 1.00 93.06 104 VAL A CA 1
ATOM 744 C C . VAL A 1 104 ? 6.811 -7.185 6.625 1.00 93.06 104 VAL A C 1
ATOM 746 O O . VAL A 1 104 ? 6.677 -8.255 6.035 1.00 93.06 104 VAL A O 1
ATOM 749 N N . ARG A 1 105 ? 7.367 -6.126 6.018 1.00 89.06 105 ARG A N 1
ATOM 750 C CA . ARG A 1 105 ? 7.889 -6.198 4.641 1.00 89.06 105 ARG A CA 1
ATOM 751 C C . ARG A 1 105 ? 9.017 -7.218 4.511 1.00 89.06 105 ARG A C 1
ATOM 753 O O . ARG A 1 105 ? 9.071 -7.916 3.503 1.00 89.06 105 ARG A O 1
ATOM 760 N N . GLU A 1 106 ? 9.919 -7.306 5.484 1.00 85.94 106 GLU A N 1
ATOM 761 C CA . GLU A 1 106 ? 10.974 -8.329 5.495 1.00 85.94 106 GLU A CA 1
ATOM 762 C C . GLU A 1 106 ? 10.394 -9.737 5.633 1.00 85.94 106 GLU A C 1
ATOM 764 O O . GLU A 1 106 ? 10.813 -10.658 4.930 1.00 85.94 106 GLU A O 1
ATOM 769 N N . HIS A 1 107 ? 9.390 -9.917 6.493 1.00 91.31 107 HIS A N 1
ATOM 770 C CA . HIS A 1 107 ? 8.689 -11.191 6.603 1.00 91.31 107 HIS A CA 1
ATOM 771 C C . HIS A 1 107 ? 7.999 -11.586 5.292 1.00 91.31 107 HIS A C 1
ATOM 773 O O . HIS A 1 107 ? 8.192 -12.702 4.813 1.00 91.31 107 HIS A O 1
ATOM 779 N N . VAL A 1 108 ? 7.268 -10.664 4.664 1.00 90.69 108 VAL A N 1
ATOM 780 C CA . VAL A 1 108 ? 6.602 -10.891 3.375 1.00 90.69 108 VAL A CA 1
ATOM 781 C C . VAL A 1 108 ? 7.601 -11.242 2.275 1.00 90.69 108 VAL A C 1
ATOM 783 O O . VAL A 1 108 ? 7.321 -12.139 1.485 1.00 90.69 108 VAL A O 1
ATOM 786 N N . ARG A 1 109 ? 8.778 -10.605 2.234 1.00 86.88 109 ARG A N 1
ATOM 787 C CA . ARG A 1 109 ? 9.838 -10.981 1.283 1.00 86.88 109 ARG A CA 1
ATOM 788 C C . ARG A 1 109 ? 10.308 -12.416 1.483 1.00 86.88 109 ARG A C 1
ATOM 790 O O . ARG A 1 109 ? 10.386 -13.165 0.517 1.00 86.88 109 ARG A O 1
ATOM 797 N N . ARG A 1 110 ? 10.525 -12.835 2.734 1.00 89.56 110 ARG A N 1
ATOM 798 C CA . ARG A 1 110 ? 10.860 -14.236 3.040 1.00 89.56 110 ARG A CA 1
ATOM 799 C C . ARG A 1 110 ? 9.759 -15.204 2.603 1.00 89.56 110 ARG A C 1
ATOM 801 O O . ARG A 1 110 ? 10.075 -16.261 2.075 1.00 89.56 110 ARG A O 1
ATOM 808 N N . LEU A 1 111 ? 8.487 -14.845 2.797 1.00 91.50 111 LEU A N 1
ATOM 809 C CA . LEU A 1 111 ? 7.352 -15.658 2.338 1.00 91.50 111 LEU A CA 1
ATOM 810 C C . LEU A 1 111 ? 7.262 -15.737 0.809 1.00 91.50 111 LEU A C 1
ATOM 812 O O . LEU A 1 111 ? 6.858 -16.768 0.280 1.00 91.50 111 LEU A O 1
ATOM 816 N N . ALA A 1 112 ? 7.613 -14.657 0.111 1.00 88.31 112 ALA A N 1
ATOM 817 C CA . ALA A 1 112 ? 7.559 -14.584 -1.344 1.00 88.31 112 ALA A CA 1
ATOM 818 C C . ALA A 1 112 ? 8.658 -15.416 -2.030 1.00 88.31 112 ALA A C 1
ATOM 820 O O . ALA A 1 112 ? 8.460 -15.844 -3.166 1.00 88.31 112 ALA A O 1
ATOM 821 N N . GLY A 1 113 ? 9.793 -15.667 -1.365 1.00 88.00 113 GLY A N 1
ATOM 822 C CA . GLY A 1 113 ? 10.886 -16.476 -1.914 1.00 88.00 113 GLY A CA 1
ATOM 823 C C . GLY A 1 113 ? 11.383 -15.924 -3.253 1.00 88.00 113 GLY A C 1
ATOM 824 O O . GLY A 1 113 ? 11.721 -14.750 -3.350 1.00 88.00 113 GLY A O 1
ATOM 825 N N . GLU A 1 114 ? 11.364 -16.745 -4.304 1.00 85.00 114 GLU A N 1
ATOM 826 C CA . GLU A 1 114 ? 11.756 -16.343 -5.669 1.00 85.00 114 GLU A CA 1
ATOM 827 C C . GLU A 1 114 ? 10.856 -15.251 -6.277 1.00 85.00 114 GLU A C 1
ATOM 829 O O . GLU A 1 114 ? 11.231 -14.603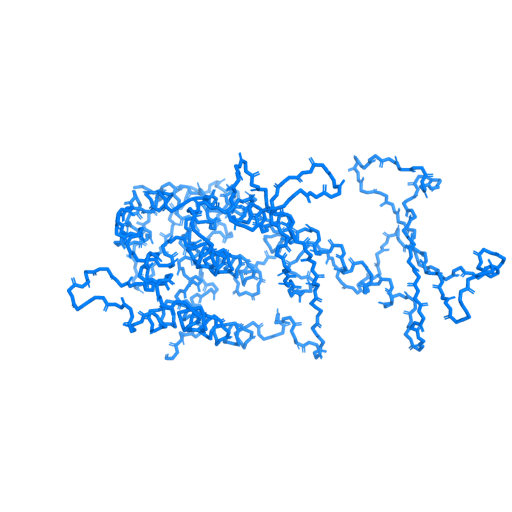 -7.248 1.00 85.00 114 GLU A O 1
ATOM 834 N N . ALA A 1 115 ? 9.663 -15.018 -5.719 1.00 82.38 115 ALA A N 1
ATOM 835 C CA . ALA A 1 115 ? 8.790 -13.921 -6.136 1.00 82.38 115 ALA A CA 1
ATOM 836 C C . ALA A 1 115 ? 9.096 -12.593 -5.416 1.00 82.38 115 ALA A C 1
ATOM 838 O O . ALA A 1 115 ? 8.416 -11.596 -5.676 1.00 82.38 115 ALA A O 1
ATOM 839 N N . ALA A 1 116 ? 10.059 -12.574 -4.488 1.00 80.88 116 ALA A N 1
ATOM 840 C CA . ALA A 1 116 ? 10.467 -11.369 -3.780 1.00 80.88 116 ALA A CA 1
ATOM 841 C C . ALA A 1 116 ? 11.202 -10.392 -4.720 1.00 80.88 116 ALA A C 1
ATOM 843 O O . ALA A 1 116 ? 11.917 -10.819 -5.624 1.00 80.88 116 ALA A O 1
ATOM 844 N N . PRO A 1 117 ? 11.072 -9.069 -4.507 1.00 73.38 117 PRO A N 1
ATOM 845 C CA . PRO A 1 117 ? 11.704 -8.060 -5.359 1.00 73.38 117 PRO A CA 1
ATOM 846 C C . PRO A 1 117 ? 13.240 -8.075 -5.316 1.00 73.38 117 PRO A C 1
ATOM 848 O O . PRO A 1 117 ? 13.865 -7.471 -6.174 1.00 73.38 117 PRO A O 1
ATOM 851 N N . ASP A 1 118 ? 13.840 -8.707 -4.307 1.00 73.19 118 ASP A N 1
ATOM 852 C CA . ASP A 1 118 ? 15.284 -8.865 -4.110 1.00 73.19 118 ASP A CA 1
ATOM 853 C C . ASP A 1 118 ? 15.803 -10.271 -4.443 1.00 73.19 118 ASP A C 1
ATOM 855 O O . ASP A 1 118 ? 16.987 -10.533 -4.227 1.00 73.19 118 ASP A O 1
ATOM 859 N N . ALA A 1 119 ? 14.960 -11.170 -4.967 1.00 76.44 119 ALA A N 1
ATOM 860 C CA . ALA A 1 119 ? 15.325 -12.570 -5.201 1.00 76.44 119 ALA A CA 1
ATOM 861 C C . ALA A 1 119 ? 16.568 -12.732 -6.096 1.00 76.44 119 ALA A C 1
ATOM 863 O O . ALA A 1 119 ? 17.418 -13.576 -5.822 1.00 76.44 119 ALA A O 1
ATOM 864 N N . ASP A 1 120 ? 16.721 -11.865 -7.099 1.00 70.25 120 ASP A N 1
ATOM 865 C CA . ASP A 1 120 ? 17.843 -11.888 -8.048 1.00 70.25 120 ASP A CA 1
ATOM 866 C C . ASP A 1 120 ? 19.071 -11.086 -7.562 1.00 70.25 120 ASP A C 1
ATOM 868 O O . ASP A 1 120 ? 19.992 -10.800 -8.327 1.00 70.25 120 ASP A O 1
ATOM 872 N N . GLY A 1 121 ? 19.095 -10.665 -6.290 1.00 67.88 121 GLY A N 1
ATOM 873 C CA . GLY A 1 121 ? 20.194 -9.891 -5.699 1.00 67.88 121 GLY A CA 1
ATOM 874 C C . GLY A 1 121 ? 20.227 -8.409 -6.095 1.00 67.88 121 GLY A C 1
ATOM 875 O O . GLY A 1 121 ? 21.125 -7.677 -5.675 1.00 67.88 121 GLY A O 1
ATOM 876 N N . GLN A 1 122 ? 19.242 -7.938 -6.864 1.00 69.50 122 GLN A N 1
ATOM 877 C CA . GLN A 1 122 ? 19.064 -6.536 -7.237 1.00 69.50 122 GLN A CA 1
ATOM 878 C C . GLN A 1 122 ? 17.663 -6.057 -6.853 1.00 69.50 122 GLN A C 1
ATOM 880 O O . GLN A 1 122 ? 16.682 -6.744 -7.098 1.00 69.50 122 GLN A O 1
ATOM 885 N N . VAL A 1 123 ? 17.569 -4.839 -6.312 1.00 70.44 123 VAL A N 1
ATOM 886 C CA . VAL A 1 123 ? 16.295 -4.140 -6.092 1.00 70.44 123 VAL A CA 1
ATOM 887 C C . VAL A 1 123 ? 16.326 -2.814 -6.824 1.00 70.44 123 VAL A C 1
ATOM 889 O O . VAL A 1 123 ? 17.273 -2.038 -6.685 1.00 70.44 123 VAL A O 1
ATOM 892 N N . ILE A 1 124 ? 15.259 -2.528 -7.562 1.00 71.44 124 ILE A N 1
ATOM 893 C CA . ILE A 1 124 ? 15.058 -1.229 -8.196 1.00 71.44 124 ILE A CA 1
ATOM 894 C C . ILE A 1 124 ? 14.045 -0.454 -7.369 1.00 71.44 124 ILE A C 1
ATOM 896 O O . ILE A 1 124 ? 12.936 -0.924 -7.115 1.00 71.44 124 ILE A O 1
ATOM 900 N N . VAL A 1 125 ? 14.441 0.739 -6.939 1.00 70.88 125 VAL A N 1
ATOM 901 C CA . VAL A 1 125 ? 13.570 1.672 -6.231 1.00 70.88 125 VAL A CA 1
ATOM 902 C C . VAL A 1 125 ? 13.482 2.934 -7.063 1.00 70.88 125 VAL A C 1
ATOM 904 O O . VAL A 1 125 ? 14.491 3.605 -7.276 1.00 70.88 125 VAL A O 1
ATOM 907 N N . ASP A 1 126 ? 12.280 3.250 -7.526 1.00 74.06 126 ASP A N 1
ATOM 908 C CA . ASP A 1 126 ? 12.018 4.544 -8.138 1.00 74.06 126 ASP A CA 1
ATOM 909 C C . ASP A 1 126 ? 11.667 5.558 -7.050 1.00 74.06 126 ASP A C 1
ATOM 911 O O . ASP A 1 126 ? 10.856 5.266 -6.166 1.00 74.06 126 ASP A O 1
ATOM 915 N N . LEU A 1 127 ? 12.321 6.718 -7.092 1.00 68.62 127 LEU A N 1
ATOM 916 C CA . LEU A 1 127 ? 12.094 7.823 -6.172 1.00 68.62 127 LEU A CA 1
ATOM 917 C C . LEU A 1 127 ? 11.567 9.010 -6.970 1.00 68.62 127 LEU A C 1
ATOM 919 O O . LEU A 1 127 ? 12.303 9.588 -7.769 1.00 68.62 127 LEU A O 1
ATOM 923 N N . ASP A 1 128 ? 10.323 9.401 -6.713 1.00 70.06 128 ASP A N 1
ATOM 924 C CA . ASP A 1 128 ? 9.717 10.542 -7.392 1.00 70.06 128 ASP A CA 1
ATOM 925 C C . ASP A 1 128 ? 8.850 11.371 -6.447 1.00 70.06 128 ASP A C 1
ATOM 927 O O . ASP A 1 128 ? 8.251 10.878 -5.482 1.00 70.06 128 ASP A O 1
ATOM 931 N N . GLY A 1 129 ? 8.807 12.668 -6.722 1.00 71.81 129 GLY A N 1
ATOM 932 C CA . GLY A 1 129 ? 7.949 13.601 -6.025 1.00 71.81 129 GLY A CA 1
ATOM 933 C C . GLY A 1 129 ? 6.522 13.508 -6.558 1.00 71.81 129 GLY A C 1
ATOM 934 O O . GLY A 1 129 ? 6.271 13.696 -7.747 1.00 71.81 129 GLY A O 1
ATOM 935 N N . VAL A 1 130 ? 5.556 13.275 -5.674 1.00 76.06 130 VAL A N 1
ATOM 936 C CA . VAL A 1 130 ? 4.151 13.138 -6.067 1.00 76.06 130 VAL A CA 1
ATOM 937 C C . VAL A 1 130 ? 3.366 14.349 -5.608 1.00 76.06 130 VAL A C 1
ATOM 939 O O . VAL A 1 130 ? 3.163 14.550 -4.418 1.00 76.06 130 VAL A O 1
ATOM 942 N N . LEU A 1 131 ? 2.843 15.128 -6.555 1.00 82.12 131 LEU A N 1
ATOM 943 C CA . LEU A 1 131 ? 1.953 16.243 -6.233 1.00 82.12 131 LEU A CA 1
ATOM 944 C C . LEU A 1 131 ? 0.665 15.756 -5.551 1.00 82.12 131 LEU A C 1
ATOM 946 O O . LEU A 1 131 ? -0.163 15.121 -6.207 1.00 82.12 131 LEU A O 1
ATOM 950 N N . VAL A 1 132 ? 0.442 16.118 -4.294 1.00 84.69 132 VAL A N 1
ATOM 951 C CA . VAL A 1 132 ? -0.831 15.930 -3.587 1.00 84.69 132 VAL A CA 1
ATOM 952 C C . VAL A 1 132 ? -1.561 17.265 -3.565 1.00 84.69 132 VAL A C 1
ATOM 954 O O . VAL A 1 132 ? -1.064 18.233 -2.991 1.00 84.69 132 VAL A O 1
ATOM 957 N N . LEU A 1 133 ? -2.720 17.333 -4.224 1.00 84.38 133 LEU A N 1
ATOM 958 C CA . LEU A 1 133 ? -3.449 18.589 -4.393 1.00 84.38 133 LEU A CA 1
ATOM 959 C C . LEU A 1 133 ? -4.036 19.060 -3.059 1.00 84.38 133 LEU A C 1
ATOM 961 O O . LEU A 1 133 ? -4.645 18.278 -2.325 1.00 84.38 133 LEU A O 1
ATOM 965 N N . ALA A 1 134 ? -3.889 20.354 -2.787 1.00 82.50 134 ALA A N 1
ATOM 966 C CA . ALA A 1 134 ? -4.600 21.049 -1.726 1.00 82.50 134 ALA A CA 1
ATOM 967 C C . ALA A 1 134 ? -5.583 22.040 -2.360 1.00 82.50 134 ALA A C 1
ATOM 969 O O . ALA A 1 134 ? -5.229 22.793 -3.264 1.00 82.50 134 ALA A O 1
ATOM 970 N N . HIS A 1 135 ? -6.828 22.029 -1.887 1.00 80.81 135 HIS A N 1
ATOM 971 C CA . HIS A 1 135 ? -7.895 22.914 -2.372 1.00 80.81 135 HIS A CA 1
ATOM 972 C C . HIS A 1 135 ? -8.127 24.128 -1.454 1.00 80.81 135 HIS A C 1
ATOM 974 O O . HIS A 1 135 ? -9.094 24.861 -1.625 1.00 80.81 135 HIS A O 1
ATOM 980 N N . SER A 1 136 ? -7.252 24.323 -0.469 1.00 80.31 136 SER A N 1
ATOM 981 C CA . SER A 1 136 ? -7.274 25.412 0.508 1.00 80.31 136 SER A CA 1
ATOM 982 C C . SER A 1 136 ? -5.846 25.716 0.963 1.00 80.31 136 SER A C 1
ATOM 984 O O . SER A 1 136 ? -4.954 24.897 0.727 1.00 80.31 136 SER A O 1
ATOM 986 N N . GLU A 1 137 ? -5.638 26.836 1.662 1.00 80.06 137 GLU A N 1
ATOM 987 C CA . GLU A 1 137 ? -4.363 27.228 2.293 1.00 80.06 137 GLU A CA 1
ATOM 988 C C . GLU A 1 137 ? -4.003 26.302 3.459 1.00 80.06 137 GLU A C 1
ATOM 990 O O . GLU A 1 137 ? -4.123 26.619 4.641 1.00 80.06 137 GLU A O 1
ATOM 995 N N . LYS A 1 138 ? -3.623 25.082 3.108 1.00 80.25 138 LYS A N 1
ATOM 996 C CA . LYS A 1 138 ? -3.182 24.081 4.057 1.00 80.25 138 LYS A CA 1
ATOM 997 C C . LYS A 1 138 ? -1.737 24.358 4.455 1.00 80.25 138 LYS A C 1
ATOM 999 O O . LYS A 1 138 ? -0.942 24.772 3.616 1.00 80.25 138 LYS A O 1
ATOM 1004 N N . GLN A 1 139 ? -1.402 24.104 5.719 1.00 80.62 139 GLN A N 1
ATOM 1005 C CA . GLN A 1 139 ? -0.039 24.246 6.234 1.00 80.62 139 GLN A CA 1
ATOM 1006 C C . GLN A 1 139 ? 0.964 23.549 5.302 1.00 80.62 139 GLN A C 1
ATOM 1008 O O . GLN A 1 139 ? 0.775 22.377 4.993 1.00 80.62 139 GLN A O 1
ATOM 1013 N N . ASP A 1 140 ? 2.002 24.267 4.867 1.00 76.25 140 ASP A N 1
ATOM 1014 C CA . ASP A 1 140 ? 3.071 23.801 3.966 1.00 76.25 140 ASP A CA 1
ATOM 1015 C C . ASP A 1 140 ? 2.635 23.455 2.527 1.00 76.25 140 ASP A C 1
ATOM 1017 O O . ASP A 1 140 ? 3.387 22.828 1.774 1.00 76.25 140 ASP A O 1
ATOM 1021 N N . ALA A 1 141 ? 1.421 23.832 2.111 1.00 79.50 141 ALA A N 1
ATOM 1022 C CA . ALA A 1 141 ? 1.020 23.761 0.710 1.00 79.50 141 ALA A CA 1
ATOM 1023 C C . ALA A 1 141 ? 1.575 24.971 -0.047 1.00 79.50 141 ALA A C 1
ATOM 1025 O O . ALA A 1 141 ? 1.506 26.104 0.427 1.00 79.50 141 ALA A O 1
ATOM 1026 N N . THR A 1 142 ? 2.112 24.735 -1.241 1.00 78.06 142 THR A N 1
ATOM 1027 C CA . THR A 1 142 ? 2.707 25.787 -2.067 1.00 78.06 142 THR A CA 1
ATOM 1028 C C . THR A 1 142 ? 2.197 25.734 -3.500 1.00 78.06 142 THR A C 1
ATOM 1030 O O . THR A 1 142 ? 1.730 24.699 -3.993 1.00 78.06 142 THR A O 1
ATOM 1033 N N . ALA A 1 143 ? 2.282 26.875 -4.180 1.00 81.69 143 ALA A N 1
ATOM 1034 C CA . ALA A 1 143 ? 2.068 26.942 -5.611 1.00 81.69 143 ALA A CA 1
ATOM 1035 C C . ALA A 1 143 ? 3.194 26.192 -6.334 1.00 81.69 143 ALA A C 1
ATOM 1037 O O . ALA A 1 143 ? 4.363 26.232 -5.959 1.00 81.69 143 ALA A O 1
ATOM 1038 N N . THR A 1 144 ? 2.829 25.505 -7.404 1.00 73.06 144 THR A N 1
ATOM 1039 C CA . THR A 1 144 ? 3.753 24.703 -8.206 1.00 73.06 144 THR A CA 1
ATOM 1040 C C . THR A 1 144 ? 3.930 25.322 -9.583 1.00 73.06 144 THR A C 1
ATOM 1042 O O . THR A 1 144 ? 3.034 25.991 -10.101 1.00 73.06 144 THR A O 1
ATOM 1045 N N . TRP A 1 145 ? 5.054 25.014 -10.232 1.00 66.25 145 TRP A N 1
ATOM 1046 C CA . TRP A 1 145 ? 5.333 25.422 -11.613 1.00 66.25 145 TRP A CA 1
ATOM 1047 C C . TRP A 1 145 ? 4.206 25.056 -12.598 1.00 66.25 145 TRP A C 1
ATOM 1049 O O . TRP A 1 145 ? 3.898 25.815 -13.513 1.00 66.25 145 TRP A O 1
ATOM 1059 N N . LYS A 1 146 ? 3.520 23.925 -12.373 1.00 70.44 146 LYS A N 1
ATOM 1060 C CA . LYS A 1 146 ? 2.382 23.461 -13.189 1.00 70.44 146 LYS A CA 1
ATOM 1061 C C . LYS A 1 146 ? 1.068 24.214 -12.915 1.00 70.44 146 LYS A C 1
ATOM 1063 O O . LYS A 1 146 ? 0.009 23.737 -13.309 1.00 70.44 146 LYS A O 1
ATOM 1068 N N . LYS A 1 147 ? 1.118 25.372 -12.243 1.00 81.19 147 LYS A N 1
ATOM 1069 C CA . LYS A 1 147 ? -0.051 26.183 -11.844 1.00 81.19 147 LYS A CA 1
ATOM 1070 C C . LYS A 1 147 ? -1.067 25.413 -10.991 1.00 81.19 147 LYS A C 1
ATOM 1072 O O . LYS A 1 147 ? -2.258 25.700 -11.005 1.00 81.19 147 LYS A O 1
ATOM 1077 N N . THR A 1 148 ? -0.587 24.429 -10.240 1.00 81.69 148 THR A N 1
ATOM 1078 C CA . THR A 1 148 ? -1.356 23.696 -9.226 1.00 81.69 148 THR A CA 1
ATOM 1079 C C . THR A 1 148 ? -0.911 24.102 -7.822 1.00 81.69 148 THR A C 1
ATOM 1081 O O . THR A 1 148 ? 0.164 24.684 -7.672 1.00 81.69 148 THR A O 1
ATOM 1084 N N . PHE A 1 149 ? -1.702 23.792 -6.796 1.00 81.25 149 PHE A N 1
ATOM 1085 C CA . PHE A 1 149 ? -1.410 24.124 -5.398 1.00 81.25 149 PHE A CA 1
ATOM 1086 C C . PHE A 1 149 ? -1.463 22.859 -4.533 1.00 81.25 149 PHE A C 1
ATOM 1088 O O . PHE A 1 149 ? -2.369 22.035 -4.699 1.00 81.25 149 PHE A O 1
ATOM 1095 N N . GLY A 1 150 ? -0.481 22.660 -3.652 1.00 85.25 150 GLY A N 1
ATOM 1096 C CA . GLY A 1 150 ? -0.429 21.465 -2.810 1.00 85.25 150 GLY A CA 1
ATOM 1097 C C . GLY A 1 150 ? 0.954 21.117 -2.273 1.00 85.25 150 GLY A C 1
ATOM 1098 O O . GLY A 1 150 ? 1.823 21.974 -2.144 1.00 85.25 150 GLY A O 1
ATOM 1099 N N . HIS A 1 151 ? 1.142 19.837 -1.961 1.00 81.06 151 HIS A N 1
ATOM 1100 C CA . HIS A 1 151 ? 2.381 19.287 -1.407 1.00 81.06 151 HIS A CA 1
ATOM 1101 C C . HIS A 1 151 ? 3.085 18.397 -2.426 1.00 81.06 151 HIS A C 1
ATOM 1103 O O . HIS A 1 151 ? 2.443 17.849 -3.321 1.00 81.06 151 HIS A O 1
ATOM 1109 N N . HIS A 1 152 ? 4.391 18.201 -2.260 1.00 75.94 152 HIS A N 1
ATOM 1110 C CA . HIS A 1 152 ? 5.194 17.367 -3.155 1.00 75.94 152 HIS A CA 1
ATOM 1111 C C . HIS A 1 152 ? 6.024 16.327 -2.377 1.00 75.94 152 HIS A C 1
ATOM 1113 O O . HIS A 1 152 ? 7.254 16.377 -2.421 1.00 75.94 152 HIS A O 1
ATOM 1119 N N . PRO A 1 153 ? 5.388 15.416 -1.605 1.00 76.12 153 PRO A N 1
ATOM 1120 C CA . PRO A 1 153 ? 6.109 14.363 -0.895 1.00 76.12 153 PRO A CA 1
ATOM 1121 C C . PRO A 1 153 ? 6.962 13.527 -1.852 1.00 76.12 153 PRO A C 1
ATOM 1123 O O . PRO A 1 153 ? 6.501 13.136 -2.928 1.00 76.12 153 PRO A O 1
ATOM 1126 N N . LEU A 1 154 ? 8.191 13.226 -1.432 1.00 75.31 154 LEU A N 1
ATOM 1127 C CA . LEU A 1 154 ? 9.034 12.243 -2.100 1.00 75.31 154 LEU A CA 1
ATOM 1128 C C . LEU A 1 154 ? 8.515 10.844 -1.756 1.00 75.31 154 LEU A C 1
ATOM 1130 O O . LEU A 1 154 ? 8.385 10.490 -0.583 1.00 75.31 154 LEU A O 1
ATOM 1134 N N . THR A 1 155 ? 8.199 10.063 -2.779 1.00 73.81 155 THR A N 1
ATOM 1135 C CA . THR A 1 155 ? 7.711 8.688 -2.653 1.00 73.81 155 THR A CA 1
ATOM 1136 C C . THR A 1 155 ? 8.740 7.720 -3.207 1.00 73.81 155 THR A C 1
ATOM 1138 O O . THR A 1 155 ? 9.464 8.062 -4.137 1.00 73.81 155 THR A O 1
ATOM 1141 N N . GLY A 1 156 ? 8.809 6.527 -2.614 1.00 74.69 156 GLY A N 1
ATOM 1142 C CA . GLY A 1 156 ? 9.680 5.454 -3.072 1.00 74.69 156 GLY A CA 1
ATOM 1143 C C . GLY A 1 156 ? 8.884 4.208 -3.420 1.00 74.69 156 GLY A C 1
ATOM 1144 O O . GLY A 1 156 ? 8.059 3.757 -2.623 1.00 74.69 156 GLY A O 1
ATOM 1145 N N . PHE A 1 157 ? 9.143 3.654 -4.598 1.00 76.94 157 PHE A N 1
ATOM 1146 C CA . PHE A 1 157 ? 8.408 2.531 -5.155 1.00 76.94 157 PHE A CA 1
ATOM 1147 C C . PHE A 1 157 ? 9.345 1.386 -5.536 1.00 76.94 157 PHE A C 1
ATOM 1149 O O . PHE A 1 157 ? 10.122 1.501 -6.483 1.00 76.94 157 PHE A O 1
ATOM 1156 N N . VAL A 1 158 ? 9.226 0.260 -4.831 1.00 76.25 158 VAL A N 1
ATOM 1157 C CA . VAL A 1 158 ? 10.012 -0.954 -5.094 1.00 76.25 158 VAL A CA 1
ATOM 1158 C C . VAL A 1 158 ? 9.468 -1.691 -6.308 1.00 76.25 158 VAL A C 1
ATOM 1160 O O . VAL A 1 158 ? 8.258 -1.911 -6.414 1.00 76.25 158 VAL A O 1
ATOM 1163 N N . ASP A 1 159 ? 10.363 -2.081 -7.215 1.00 74.38 159 ASP A N 1
ATOM 1164 C CA . ASP A 1 159 ? 10.019 -2.940 -8.332 1.00 74.38 159 ASP A CA 1
ATOM 1165 C C . ASP A 1 159 ? 9.910 -4.414 -7.960 1.00 74.38 159 ASP A C 1
ATOM 1167 O O . ASP A 1 159 ? 10.824 -4.980 -7.383 1.00 74.38 159 ASP A O 1
ATOM 1171 N N . HIS A 1 160 ? 8.772 -5.018 -8.304 1.00 69.12 160 HIS A N 1
ATOM 1172 C CA . HIS A 1 160 ? 8.427 -6.413 -8.018 1.00 69.12 160 HIS A CA 1
ATOM 1173 C C . HIS A 1 160 ? 8.519 -7.302 -9.278 1.00 69.12 160 HIS A C 1
ATOM 1175 O O . HIS A 1 160 ? 7.935 -8.386 -9.329 1.00 69.12 160 HIS A O 1
ATOM 1181 N N . GLY A 1 161 ? 9.213 -6.823 -10.317 1.00 60.53 161 GLY A N 1
ATOM 1182 C CA . GLY A 1 161 ? 9.579 -7.599 -11.503 1.00 60.53 161 GLY A CA 1
ATOM 1183 C C . GLY A 1 161 ? 8.399 -8.117 -12.336 1.00 60.53 161 GLY A C 1
ATOM 1184 O O . GLY A 1 161 ? 7.291 -7.568 -12.321 1.00 60.53 161 GLY A O 1
ATOM 1185 N N . ARG A 1 162 ? 8.652 -9.220 -13.062 1.00 53.84 162 ARG A N 1
ATOM 1186 C CA . ARG A 1 162 ? 7.838 -9.834 -14.141 1.00 53.84 162 ARG A CA 1
ATOM 1187 C C . ARG A 1 162 ? 6.359 -10.103 -13.809 1.00 53.84 162 ARG A C 1
ATOM 1189 O O . ARG A 1 162 ? 5.568 -10.352 -14.714 1.00 53.84 162 ARG A O 1
ATOM 1196 N N . GLY A 1 163 ? 5.957 -10.050 -12.538 1.00 51.66 163 GLY A N 1
ATOM 1197 C CA . GLY A 1 163 ? 4.570 -10.270 -12.125 1.00 51.66 163 GLY A CA 1
ATOM 1198 C C . GLY A 1 163 ? 4.045 -9.331 -11.044 1.00 51.66 163 GLY A C 1
ATOM 1199 O O . GLY A 1 163 ? 3.064 -9.678 -10.399 1.00 51.66 163 GLY A O 1
ATOM 1200 N N . GLY A 1 164 ? 4.672 -8.173 -10.830 1.00 51.03 164 GLY A N 1
ATOM 1201 C CA . GLY A 1 164 ? 4.181 -7.161 -9.888 1.00 51.03 164 GLY A CA 1
ATOM 1202 C C . GLY A 1 164 ? 3.575 -5.909 -10.533 1.00 51.03 164 GLY A C 1
ATOM 1203 O O . GLY A 1 164 ? 2.979 -5.100 -9.827 1.00 51.03 164 GLY A O 1
ATOM 1204 N N . SER A 1 165 ? 3.747 -5.704 -11.846 1.00 48.62 165 SER A N 1
ATOM 1205 C CA . SER A 1 165 ? 3.510 -4.383 -12.462 1.00 48.62 165 SER A CA 1
ATOM 1206 C C . SER A 1 165 ? 3.081 -4.382 -13.936 1.00 48.62 165 SER A C 1
ATOM 1208 O O . SER A 1 165 ? 3.153 -3.348 -14.585 1.00 48.62 165 SER A O 1
ATOM 1210 N N . GLY A 1 166 ? 2.572 -5.485 -14.490 1.00 44.12 166 GLY A N 1
ATOM 1211 C CA . GLY A 1 166 ? 1.911 -5.431 -15.805 1.00 44.12 166 GLY A CA 1
ATOM 1212 C C . GLY A 1 166 ? 2.801 -5.595 -17.039 1.00 44.12 166 GLY A C 1
ATOM 1213 O O . GLY A 1 166 ? 2.257 -5.918 -18.091 1.00 44.12 166 GLY A O 1
ATOM 1214 N N . GLU A 1 167 ? 4.128 -5.463 -16.935 1.00 43.16 167 GLU A N 1
ATOM 1215 C CA . GLU A 1 167 ? 5.037 -5.608 -18.085 1.00 43.16 167 GLU A CA 1
ATOM 1216 C C . GLU A 1 167 ? 6.074 -6.734 -17.899 1.00 43.16 167 GLU A C 1
ATOM 1218 O O . GLU A 1 167 ? 6.743 -6.770 -16.860 1.00 43.16 167 GLU A O 1
ATOM 1223 N N . PRO A 1 168 ? 6.257 -7.632 -18.892 1.00 42.91 168 PRO A N 1
ATOM 1224 C CA . PRO A 1 168 ? 7.251 -8.703 -18.835 1.00 42.91 168 PRO A CA 1
ATOM 1225 C C . PRO A 1 168 ? 8.684 -8.145 -18.832 1.00 42.91 168 PRO A C 1
ATOM 1227 O O . PRO A 1 168 ? 9.031 -7.268 -19.626 1.00 42.91 168 PRO A O 1
ATOM 1230 N N . ASP A 1 169 ? 9.518 -8.668 -17.931 1.00 53.06 169 ASP A N 1
ATOM 1231 C CA . ASP A 1 169 ? 10.941 -8.333 -17.823 1.00 53.06 169 ASP A CA 1
ATOM 1232 C C . ASP A 1 169 ? 11.808 -9.363 -18.549 1.00 53.06 169 ASP A C 1
ATOM 1234 O O . ASP A 1 169 ? 11.583 -10.565 -18.409 1.00 53.06 169 ASP A O 1
ATOM 1238 N N . GLY A 1 170 ? 12.806 -8.880 -19.291 1.00 49.09 170 GLY A N 1
ATOM 1239 C CA . GLY A 1 170 ? 13.916 -9.676 -19.827 1.00 49.09 170 GLY A CA 1
ATOM 1240 C C . GLY A 1 170 ? 13.642 -10.528 -21.071 1.00 49.09 170 GLY A C 1
ATOM 1241 O O . GLY A 1 170 ? 14.595 -10.895 -21.753 1.00 49.09 170 GLY A O 1
ATOM 1242 N N . GLU A 1 171 ? 12.388 -10.826 -21.420 1.00 56.16 171 GLU A N 1
ATOM 1243 C CA . GLU A 1 171 ? 12.107 -11.549 -22.668 1.00 56.16 171 GLU A CA 1
ATOM 1244 C C . GLU A 1 171 ? 12.210 -10.632 -23.888 1.00 56.16 171 GLU A C 1
ATOM 1246 O O . GLU A 1 171 ? 11.760 -9.481 -23.871 1.00 56.16 171 GLU A O 1
ATOM 1251 N N . VAL A 1 172 ? 12.799 -11.168 -24.962 1.00 64.31 172 VAL A N 1
ATOM 1252 C CA . VAL A 1 172 ? 12.829 -10.502 -26.264 1.00 64.31 172 VAL A CA 1
ATOM 1253 C C . VAL A 1 172 ? 11.388 -10.241 -26.680 1.00 64.31 172 VAL A C 1
ATOM 1255 O O . VAL A 1 172 ? 10.601 -11.164 -26.887 1.00 64.31 172 VAL A O 1
ATOM 1258 N N . ARG A 1 173 ? 11.030 -8.961 -26.768 1.00 66.44 173 ARG A N 1
ATOM 1259 C CA . ARG A 1 173 ? 9.695 -8.550 -27.178 1.00 66.44 173 ARG A CA 1
ATOM 1260 C C . ARG A 1 173 ? 9.645 -8.507 -28.696 1.00 66.44 173 ARG A C 1
ATOM 1262 O O . ARG A 1 173 ? 10.317 -7.685 -29.313 1.00 66.44 173 ARG A O 1
ATOM 1269 N N . ASP A 1 174 ? 8.824 -9.373 -29.277 1.00 70.56 174 ASP A N 1
ATOM 1270 C CA . ASP A 1 174 ? 8.570 -9.344 -30.713 1.00 70.56 174 ASP A CA 1
ATOM 1271 C C . ASP A 1 174 ? 7.988 -7.980 -31.125 1.00 70.56 174 ASP A C 1
ATOM 1273 O O . ASP A 1 174 ? 7.096 -7.434 -30.464 1.00 70.56 174 ASP A O 1
ATOM 1277 N N . GLY A 1 175 ? 8.536 -7.395 -32.190 1.00 77.25 175 GLY A N 1
ATOM 1278 C CA . GLY A 1 175 ? 8.171 -6.052 -32.642 1.00 77.25 175 GLY A CA 1
ATOM 1279 C C . GLY A 1 175 ? 8.763 -4.885 -31.835 1.00 77.25 175 GLY A C 1
ATOM 1280 O O . GLY A 1 175 ? 8.228 -3.773 -31.929 1.00 77.25 175 GLY A O 1
ATOM 1281 N N . ALA A 1 176 ? 9.812 -5.119 -31.037 1.00 82.81 176 ALA A N 1
ATOM 1282 C CA . ALA A 1 176 ? 10.597 -4.070 -30.391 1.00 82.81 176 ALA A CA 1
ATOM 1283 C C . ALA A 1 176 ? 12.103 -4.253 -30.636 1.00 82.81 176 ALA A C 1
ATOM 1285 O O . ALA A 1 176 ? 12.634 -5.358 -30.542 1.00 82.81 176 ALA A O 1
ATOM 1286 N N . TRP A 1 177 ? 12.796 -3.149 -30.903 1.00 88.69 177 TRP A N 1
ATOM 1287 C CA . TRP A 1 177 ? 14.223 -3.118 -31.214 1.00 88.69 177 TRP A CA 1
ATOM 1288 C C . TRP A 1 177 ? 14.924 -2.049 -30.385 1.00 88.69 177 TRP A C 1
ATOM 1290 O O . TRP A 1 177 ? 14.335 -1.023 -30.042 1.00 88.69 177 TRP A O 1
ATOM 1300 N N . VAL A 1 178 ? 16.192 -2.287 -30.059 1.00 91.06 178 VAL A N 1
ATOM 1301 C CA . VAL A 1 178 ? 17.039 -1.334 -29.339 1.00 91.06 178 VAL A CA 1
ATOM 1302 C C . VAL A 1 178 ? 18.333 -1.122 -30.106 1.00 91.06 178 VAL A C 1
ATOM 1304 O O . VAL A 1 178 ? 18.957 -2.074 -30.569 1.00 91.06 178 VAL A O 1
ATOM 1307 N N . THR A 1 179 ? 18.745 0.132 -30.219 1.00 92.19 179 THR A N 1
ATOM 1308 C CA . THR A 1 179 ? 20.040 0.508 -30.776 1.00 92.19 179 THR A CA 1
ATOM 1309 C C . THR A 1 179 ? 20.660 1.629 -29.959 1.00 92.19 179 THR A C 1
ATOM 1311 O O . THR A 1 179 ? 19.973 2.387 -29.276 1.00 92.19 179 THR A O 1
ATOM 1314 N N . GLU A 1 180 ? 21.974 1.756 -30.045 1.00 91.31 180 GLU A N 1
ATOM 1315 C CA . GLU A 1 180 ? 22.680 2.965 -29.643 1.00 91.31 180 GLU A CA 1
ATOM 1316 C C . GLU A 1 180 ? 22.869 3.842 -30.880 1.00 91.31 180 GLU A C 1
ATOM 1318 O O . GLU A 1 180 ? 23.315 3.362 -31.922 1.00 91.31 180 GLU A O 1
ATOM 1323 N N . LEU A 1 181 ? 22.486 5.113 -30.785 1.00 87.38 181 LEU A N 1
ATOM 1324 C CA . LEU A 1 181 ? 22.784 6.099 -31.814 1.00 87.38 181 LEU A CA 1
ATOM 1325 C C . LEU A 1 181 ? 24.134 6.746 -31.518 1.00 87.38 181 LEU A C 1
ATOM 1327 O O . LEU A 1 181 ? 24.417 7.142 -30.387 1.00 87.38 181 LEU A O 1
ATOM 1331 N N . ALA A 1 182 ? 24.940 6.873 -32.565 1.00 79.69 182 ALA A N 1
ATOM 1332 C CA . ALA A 1 182 ? 26.251 7.502 -32.550 1.00 79.69 182 ALA A CA 1
ATOM 1333 C C . ALA A 1 182 ? 26.365 8.514 -33.702 1.00 79.69 182 ALA A C 1
ATOM 1335 O O . ALA A 1 182 ? 25.461 8.638 -34.529 1.00 79.69 182 ALA A O 1
ATOM 1336 N N . GLY A 1 183 ? 27.495 9.220 -33.768 1.00 74.25 183 GLY A N 1
ATOM 1337 C CA . GLY A 1 183 ? 27.783 10.193 -34.823 1.00 74.25 183 GLY A CA 1
ATOM 1338 C C . GLY A 1 183 ? 27.290 11.602 -34.499 1.00 74.25 183 GLY A C 1
ATOM 1339 O O . GLY A 1 183 ? 27.168 11.982 -33.331 1.00 74.25 183 GLY A O 1
ATOM 1340 N N . ASP A 1 184 ? 27.016 12.383 -35.543 1.00 80.00 184 ASP A N 1
ATOM 1341 C CA . ASP A 1 184 ? 26.837 13.838 -35.449 1.00 80.00 184 ASP A CA 1
ATOM 1342 C C . ASP A 1 184 ? 25.648 14.273 -34.580 1.00 80.00 184 ASP A C 1
ATOM 1344 O O . ASP A 1 184 ? 25.622 15.406 -34.100 1.00 80.00 184 ASP A O 1
ATOM 1348 N N . CYS A 1 185 ? 24.691 13.376 -34.311 1.00 74.81 185 CYS A N 1
ATOM 1349 C CA . CYS A 1 185 ? 23.562 13.639 -33.418 1.00 74.81 185 CYS A CA 1
ATOM 1350 C C . CYS A 1 185 ? 23.971 13.870 -31.952 1.00 74.81 185 CYS A C 1
ATOM 1352 O O . CYS A 1 185 ? 23.158 14.357 -31.167 1.00 74.81 185 CYS A O 1
ATOM 1354 N N . LEU A 1 186 ? 25.209 13.523 -31.581 1.00 77.31 186 LEU A N 1
ATOM 1355 C CA . LEU A 1 186 ? 25.792 13.764 -30.258 1.00 77.31 186 LEU A CA 1
ATOM 1356 C C . LEU A 1 186 ? 26.819 14.906 -30.263 1.00 77.31 186 LEU A C 1
ATOM 1358 O O . LEU A 1 186 ? 27.469 15.159 -29.247 1.00 77.31 186 LEU A O 1
ATOM 1362 N N . THR A 1 187 ? 26.982 15.619 -31.382 1.00 83.88 187 THR A N 1
ATOM 1363 C CA . THR A 1 187 ? 27.891 16.769 -31.456 1.00 83.88 187 THR A CA 1
ATOM 1364 C C . THR A 1 187 ? 27.495 17.816 -30.414 1.00 83.88 187 THR A C 1
ATOM 1366 O O . THR A 1 187 ? 26.350 18.261 -30.357 1.00 83.88 187 THR A O 1
ATOM 1369 N N . GLY A 1 188 ? 28.448 18.194 -29.559 1.00 78.88 188 GLY A N 1
ATOM 1370 C CA . GLY A 1 188 ? 28.229 19.142 -28.461 1.00 78.88 188 GLY A CA 1
ATOM 1371 C C . GLY A 1 188 ? 27.681 18.529 -27.166 1.00 78.88 188 GLY A C 1
ATOM 1372 O O . GLY A 1 188 ? 27.511 19.256 -26.188 1.00 78.88 188 GLY A O 1
ATOM 1373 N N . TRP A 1 189 ? 27.431 17.216 -27.115 1.00 76.81 189 TRP A N 1
ATOM 1374 C CA . TRP A 1 189 ? 27.041 16.527 -25.882 1.00 76.81 189 TRP A CA 1
ATOM 1375 C C . TRP A 1 189 ? 28.263 16.270 -24.979 1.00 76.81 189 TRP A C 1
ATOM 1377 O O . TRP A 1 189 ? 29.390 16.172 -25.475 1.00 76.81 189 TRP A O 1
ATOM 1387 N N . PRO A 1 190 ? 28.078 16.137 -23.648 1.00 81.75 190 PRO A N 1
ATOM 1388 C CA . PRO A 1 190 ? 29.161 15.775 -22.738 1.00 81.75 190 PRO A CA 1
ATOM 1389 C C . PRO A 1 190 ? 29.897 14.502 -23.174 1.00 81.75 190 PRO A C 1
ATOM 1391 O O . PRO A 1 190 ? 29.281 13.503 -23.553 1.00 81.75 190 PRO A O 1
ATOM 1394 N N . LYS A 1 191 ? 31.232 14.523 -23.087 1.00 79.50 191 LYS A N 1
ATOM 1395 C CA . LYS A 1 191 ? 32.076 13.392 -23.490 1.00 79.50 191 LYS A CA 1
ATOM 1396 C C . LYS A 1 191 ? 31.702 12.128 -22.704 1.00 79.50 191 LYS A C 1
ATOM 1398 O O . LYS A 1 191 ? 31.632 12.158 -21.479 1.00 79.50 191 LYS A O 1
ATOM 1403 N N . GLY A 1 192 ? 31.512 11.016 -23.418 1.00 77.94 192 GLY A N 1
ATOM 1404 C CA . GLY A 1 192 ? 31.151 9.717 -22.834 1.00 77.94 192 GLY A CA 1
ATOM 1405 C C . GLY A 1 192 ? 29.647 9.494 -22.641 1.00 77.94 192 GLY A C 1
ATOM 1406 O O . GLY A 1 192 ? 29.258 8.443 -22.135 1.00 77.94 192 GLY A O 1
ATOM 1407 N N . LEU A 1 193 ? 28.801 10.449 -23.042 1.00 80.69 193 LEU A N 1
ATOM 1408 C CA . LEU A 1 193 ? 27.352 10.277 -23.047 1.00 80.69 193 LEU A CA 1
ATOM 1409 C C . LEU A 1 193 ? 26.915 9.460 -24.275 1.00 80.69 193 LEU A C 1
ATOM 1411 O O . LEU A 1 193 ? 27.300 9.756 -25.403 1.00 80.69 193 LEU A O 1
ATOM 1415 N N . ARG A 1 194 ? 26.105 8.432 -24.034 1.00 86.50 194 ARG A N 1
ATOM 1416 C CA . ARG A 1 194 ? 25.551 7.490 -25.014 1.00 86.50 194 ARG A CA 1
ATOM 1417 C C . ARG A 1 194 ? 24.063 7.766 -25.185 1.00 86.50 194 ARG A C 1
ATOM 1419 O O . ARG A 1 194 ? 23.399 8.070 -24.193 1.00 86.50 194 ARG A O 1
ATOM 1426 N N . LEU A 1 195 ? 23.524 7.624 -26.395 1.00 88.62 195 LEU A N 1
ATOM 1427 C CA . LEU A 1 195 ? 22.090 7.757 -26.668 1.00 88.62 195 LEU A CA 1
ATOM 1428 C C . LEU A 1 195 ? 21.513 6.407 -27.080 1.00 88.62 195 LEU A C 1
ATOM 1430 O O . LEU A 1 195 ? 21.804 5.902 -28.158 1.00 88.62 195 LEU A O 1
ATOM 1434 N N . ILE A 1 196 ? 20.669 5.840 -26.228 1.00 90.69 196 ILE A N 1
ATOM 1435 C CA . ILE A 1 196 ? 19.997 4.570 -26.488 1.00 90.69 196 ILE A CA 1
ATOM 1436 C C . ILE A 1 196 ? 18.588 4.858 -26.992 1.00 90.69 196 ILE A C 1
ATOM 1438 O O . ILE A 1 196 ? 17.872 5.693 -26.431 1.00 90.69 196 ILE A O 1
ATOM 1442 N N . VAL A 1 197 ? 18.190 4.174 -28.059 1.00 89.75 197 VAL A N 1
ATOM 1443 C CA . VAL A 1 197 ? 16.892 4.329 -28.712 1.00 89.75 197 VAL A CA 1
ATOM 1444 C C . VAL A 1 197 ? 16.198 2.984 -28.790 1.00 89.75 197 VAL A C 1
ATOM 1446 O O . VAL A 1 197 ? 16.753 2.014 -29.299 1.00 89.75 197 VAL A O 1
ATOM 1449 N N . ARG A 1 198 ? 14.964 2.956 -28.295 1.00 89.88 198 ARG A N 1
ATOM 1450 C CA . ARG A 1 198 ? 14.016 1.866 -28.467 1.00 89.88 198 ARG A CA 1
ATOM 1451 C C . ARG A 1 198 ? 12.986 2.243 -29.512 1.00 89.88 198 ARG A C 1
ATOM 1453 O O . ARG A 1 198 ? 12.360 3.297 -29.407 1.00 89.88 198 ARG A O 1
ATOM 1460 N N . GLU A 1 199 ? 12.763 1.333 -30.437 1.00 88.69 199 GLU A N 1
ATOM 1461 C CA . GLU A 1 199 ? 11.657 1.354 -31.376 1.00 88.69 199 GLU A CA 1
ATOM 1462 C C . GLU A 1 199 ? 10.664 0.251 -31.007 1.00 88.69 199 GLU A C 1
ATOM 1464 O O . GLU A 1 199 ? 11.060 -0.886 -30.768 1.00 88.69 199 GLU A O 1
ATOM 1469 N N . GLU A 1 200 ? 9.373 0.567 -30.927 1.00 86.75 200 GLU A N 1
ATOM 1470 C CA . GLU A 1 200 ? 8.333 -0.430 -30.660 1.00 86.75 200 GLU A CA 1
ATOM 1471 C C . GLU A 1 200 ? 7.024 -0.094 -31.371 1.00 86.75 200 GLU A C 1
ATOM 1473 O O . GLU A 1 200 ? 6.717 1.071 -31.636 1.00 86.75 200 GLU A O 1
ATOM 1478 N N . ARG A 1 201 ? 6.203 -1.112 -31.633 1.00 83.25 201 ARG A N 1
ATOM 1479 C CA . ARG A 1 201 ? 4.831 -0.878 -32.094 1.00 83.25 201 ARG A CA 1
ATOM 1480 C C . ARG A 1 201 ? 4.005 -0.239 -30.970 1.00 83.25 201 ARG A C 1
ATOM 1482 O O . ARG A 1 201 ? 3.931 -0.815 -29.879 1.00 83.25 201 ARG A O 1
ATOM 1489 N N . PRO A 1 202 ? 3.345 0.911 -31.206 1.00 76.94 202 PRO A N 1
ATOM 1490 C CA . PRO A 1 202 ? 2.405 1.473 -30.247 1.00 76.94 202 PRO A CA 1
ATOM 1491 C C . PRO A 1 202 ? 1.300 0.463 -29.913 1.00 76.94 202 PRO A C 1
ATOM 1493 O O . PRO A 1 202 ? 0.850 -0.291 -30.778 1.00 76.94 202 PRO A O 1
ATOM 1496 N N . HIS A 1 203 ? 0.828 0.455 -28.663 1.00 68.19 203 HIS A N 1
ATOM 1497 C CA . HIS A 1 203 ? -0.311 -0.385 -28.296 1.00 68.19 203 HIS A CA 1
ATOM 1498 C C . HIS A 1 203 ? -1.557 0.007 -29.119 1.00 68.19 203 HIS A C 1
ATOM 1500 O O . HIS A 1 203 ? -1.729 1.189 -29.439 1.00 68.19 203 HIS A O 1
ATOM 1506 N N . PRO A 1 204 ? -2.460 -0.939 -29.442 1.00 71.25 204 PRO A N 1
ATOM 1507 C CA . PRO A 1 204 ? -3.695 -0.627 -30.155 1.00 71.25 204 PRO A CA 1
ATOM 1508 C C . PRO A 1 204 ? -4.448 0.538 -29.492 1.00 71.25 204 PRO A C 1
ATOM 1510 O O . PRO A 1 204 ? -4.630 0.557 -28.273 1.00 71.25 204 PRO A O 1
ATOM 1513 N N . GLY A 1 205 ? -4.833 1.541 -30.286 1.00 69.44 205 GLY A N 1
ATOM 1514 C CA . GLY A 1 205 ? -5.502 2.755 -29.802 1.00 69.44 205 GLY A CA 1
ATOM 1515 C C . GLY A 1 205 ? -4.583 3.846 -29.232 1.00 69.44 205 GLY A C 1
ATOM 1516 O O . GLY A 1 205 ? -5.088 4.861 -28.756 1.00 69.44 205 GLY A O 1
ATOM 1517 N N . ALA A 1 206 ? -3.256 3.682 -29.270 1.00 71.25 206 ALA A N 1
ATOM 1518 C CA . ALA A 1 206 ? -2.326 4.760 -28.934 1.00 71.25 206 ALA A CA 1
ATOM 1519 C C . ALA A 1 206 ? -2.398 5.893 -29.967 1.00 71.25 206 ALA A C 1
ATOM 1521 O O . ALA A 1 206 ? -2.315 5.653 -31.170 1.00 71.25 206 ALA A O 1
ATOM 1522 N N . GLN A 1 207 ? -2.464 7.142 -29.502 1.00 75.06 207 GLN A N 1
ATOM 1523 C CA . GLN A 1 207 ? -2.266 8.295 -30.377 1.00 75.06 207 GLN A CA 1
ATOM 1524 C C . GLN A 1 207 ? -0.773 8.435 -30.718 1.00 75.06 207 GLN A C 1
ATOM 1526 O O . GLN A 1 207 ? 0.089 8.383 -29.825 1.00 75.06 207 GLN A O 1
ATOM 1531 N N . LEU A 1 208 ? -0.465 8.607 -32.006 1.00 70.81 208 LEU A N 1
ATOM 1532 C CA . LEU A 1 208 ? 0.900 8.866 -32.455 1.00 70.81 208 LEU A CA 1
ATOM 1533 C C . LEU A 1 208 ? 1.367 10.244 -31.959 1.00 70.81 208 LEU A C 1
ATOM 1535 O O . LEU A 1 208 ? 0.593 11.202 -31.908 1.00 70.81 208 LEU A O 1
ATOM 1539 N N . ARG A 1 209 ? 2.633 10.330 -31.554 1.00 73.31 209 ARG A N 1
ATOM 1540 C CA . ARG A 1 209 ? 3.307 11.573 -31.154 1.00 73.31 209 ARG A CA 1
ATOM 1541 C C . ARG A 1 209 ? 4.205 12.031 -32.296 1.00 73.31 209 ARG A C 1
ATOM 1543 O O . ARG A 1 209 ? 4.643 11.228 -33.103 1.00 73.31 209 ARG A O 1
ATOM 1550 N N . PHE A 1 210 ? 4.553 13.313 -32.298 1.00 70.38 210 PHE A N 1
ATOM 1551 C CA . PHE A 1 210 ? 5.454 13.907 -33.292 1.00 70.38 210 PHE A CA 1
ATOM 1552 C C . PHE A 1 210 ? 6.805 13.177 -33.438 1.00 70.38 210 PHE A C 1
ATOM 1554 O O . PHE A 1 210 ? 7.406 13.197 -34.501 1.00 70.38 210 PHE A O 1
ATOM 1561 N N . ALA A 1 211 ? 7.289 12.543 -32.366 1.00 69.44 211 ALA A N 1
ATOM 1562 C CA . ALA A 1 211 ? 8.555 11.813 -32.360 1.00 69.44 211 ALA A CA 1
ATOM 1563 C C . ALA A 1 211 ? 8.447 10.356 -32.853 1.00 69.44 211 ALA A C 1
ATOM 1565 O O . ALA A 1 211 ? 9.473 9.671 -32.887 1.00 69.44 211 ALA A O 1
ATOM 1566 N N . ASP A 1 212 ? 7.238 9.889 -33.175 1.00 79.69 212 ASP A N 1
ATOM 1567 C CA . ASP A 1 212 ? 7.003 8.579 -33.777 1.00 79.69 212 ASP A CA 1
ATOM 1568 C C . ASP A 1 212 ? 7.366 8.644 -35.264 1.00 79.69 212 ASP A C 1
ATOM 1570 O O . ASP A 1 212 ? 7.099 9.645 -35.928 1.00 79.69 212 ASP A O 1
ATOM 1574 N N . ALA A 1 213 ? 7.967 7.580 -35.785 1.00 77.44 213 ALA A N 1
ATOM 1575 C CA . ALA A 1 213 ? 8.384 7.480 -37.181 1.00 77.44 213 ALA A CA 1
ATOM 1576 C C . ALA A 1 213 ? 7.828 6.184 -37.767 1.00 77.44 213 ALA A C 1
ATOM 1578 O O . ALA A 1 213 ? 7.820 5.168 -37.082 1.00 77.44 213 ALA A O 1
ATOM 1579 N N . ASP A 1 214 ? 7.300 6.229 -38.991 1.00 82.62 214 ASP A N 1
ATOM 1580 C CA . ASP A 1 214 ? 6.802 5.049 -39.718 1.00 82.62 214 ASP A CA 1
ATOM 1581 C C . ASP A 1 214 ? 5.791 4.182 -38.938 1.00 82.62 214 ASP A C 1
ATOM 1583 O O . ASP A 1 214 ? 5.727 2.962 -39.068 1.00 82.62 214 ASP A O 1
ATOM 1587 N N . GLY A 1 215 ? 4.969 4.823 -38.099 1.00 79.75 215 GLY A N 1
ATOM 1588 C CA . GLY A 1 215 ? 3.990 4.137 -37.246 1.00 79.75 215 GLY A CA 1
ATOM 1589 C C . GLY A 1 215 ? 4.591 3.457 -36.010 1.00 79.75 215 GLY A C 1
ATOM 1590 O O . GLY A 1 215 ? 3.864 2.797 -35.267 1.00 79.75 215 GLY A O 1
ATOM 1591 N N . MET A 1 216 ? 5.885 3.654 -35.759 1.00 81.88 216 MET A N 1
ATOM 1592 C CA . MET A 1 216 ? 6.636 3.118 -34.632 1.00 81.88 216 MET A CA 1
ATOM 1593 C C . MET A 1 216 ? 6.879 4.186 -33.560 1.00 81.88 216 MET A C 1
ATOM 1595 O O . MET A 1 216 ? 7.206 5.342 -33.839 1.00 81.88 216 MET A O 1
ATOM 1599 N N . ARG A 1 217 ? 6.734 3.793 -32.293 1.00 83.56 217 ARG A N 1
ATOM 1600 C CA . ARG A 1 217 ? 7.058 4.623 -31.130 1.00 83.56 217 ARG A CA 1
ATOM 1601 C C . ARG A 1 217 ? 8.567 4.596 -30.919 1.00 83.56 217 ARG A C 1
ATOM 1603 O O . ARG A 1 217 ? 9.120 3.547 -30.596 1.00 83.56 217 ARG A O 1
ATOM 1610 N N . LEU A 1 218 ? 9.205 5.762 -31.006 1.00 85.31 218 LEU A N 1
ATOM 1611 C CA . LEU A 1 218 ? 10.619 5.925 -30.669 1.00 85.31 218 LEU A CA 1
ATOM 1612 C C . LEU A 1 218 ? 10.768 6.516 -29.264 1.00 85.31 218 LEU A C 1
ATOM 1614 O O . LEU A 1 218 ? 10.369 7.652 -29.001 1.00 85.31 218 LEU A O 1
ATOM 1618 N N . THR A 1 219 ? 11.379 5.755 -28.361 1.00 84.88 219 THR A N 1
ATOM 1619 C CA . THR A 1 219 ? 11.728 6.192 -27.003 1.00 84.88 219 THR A CA 1
ATOM 1620 C C . THR A 1 219 ? 13.242 6.275 -26.892 1.00 84.88 219 THR A C 1
ATOM 1622 O O . THR A 1 219 ? 13.938 5.351 -27.292 1.00 84.88 219 THR A O 1
ATOM 1625 N N . ARG A 1 220 ? 13.773 7.383 -26.370 1.00 87.69 220 ARG A N 1
ATOM 1626 C CA . ARG A 1 220 ? 15.219 7.637 -26.320 1.00 87.69 220 ARG A CA 1
ATOM 1627 C C . ARG A 1 220 ? 15.633 8.015 -24.906 1.00 87.69 220 ARG A C 1
ATOM 1629 O O . ARG A 1 220 ? 14.905 8.760 -24.253 1.00 87.69 220 ARG A O 1
ATOM 1636 N N . PHE A 1 221 ? 16.794 7.556 -24.457 1.00 84.50 221 PHE A N 1
ATOM 1637 C CA . PHE A 1 221 ? 17.388 7.994 -23.195 1.00 84.50 221 PHE A CA 1
ATOM 1638 C C . PHE A 1 221 ? 18.908 8.075 -23.303 1.00 84.50 221 PHE A C 1
ATOM 1640 O O . PHE A 1 221 ? 19.535 7.344 -24.068 1.00 84.50 221 PHE A O 1
ATOM 1647 N N . ALA A 1 222 ? 19.495 8.989 -22.536 1.00 84.62 222 ALA A N 1
ATOM 1648 C CA . ALA A 1 222 ? 20.933 9.195 -22.496 1.00 84.62 222 ALA A CA 1
ATOM 1649 C C . ALA A 1 222 ? 21.540 8.537 -21.251 1.00 84.62 222 ALA A C 1
ATOM 1651 O O . ALA A 1 222 ? 20.941 8.581 -20.176 1.00 84.62 222 ALA A O 1
ATOM 1652 N N . THR A 1 223 ? 22.725 7.945 -21.374 1.00 81.06 223 THR A N 1
ATOM 1653 C CA . THR A 1 223 ? 23.446 7.331 -20.249 1.00 81.06 223 THR A CA 1
ATOM 1654 C C . THR A 1 223 ? 24.954 7.381 -20.463 1.00 81.06 223 THR A C 1
ATOM 1656 O O . THR A 1 223 ? 25.421 7.333 -21.591 1.00 81.06 223 THR A O 1
ATOM 1659 N N . ASN A 1 224 ? 25.738 7.465 -19.393 1.00 84.38 224 ASN A N 1
ATOM 1660 C CA . ASN A 1 224 ? 27.194 7.276 -19.425 1.00 84.38 224 ASN A CA 1
ATOM 1661 C C . ASN A 1 224 ? 27.609 5.896 -18.879 1.00 84.38 224 ASN A C 1
ATOM 1663 O O . ASN A 1 224 ? 28.788 5.655 -18.633 1.00 84.38 224 ASN A O 1
ATOM 1667 N N . THR A 1 225 ? 26.644 4.998 -18.643 1.00 81.31 225 THR A N 1
ATOM 1668 C CA . THR A 1 225 ? 26.925 3.649 -18.139 1.00 81.31 225 THR A CA 1
ATOM 1669 C C . THR A 1 225 ? 27.693 2.862 -19.196 1.00 81.31 225 THR A C 1
ATOM 1671 O O . THR A 1 225 ? 27.263 2.775 -20.347 1.00 81.31 225 THR A O 1
ATOM 1674 N N . ILE A 1 226 ? 28.821 2.283 -18.797 1.00 80.56 226 ILE A N 1
ATOM 1675 C CA . ILE A 1 226 ? 29.693 1.444 -19.626 1.00 80.56 226 ILE A CA 1
ATOM 1676 C C . ILE A 1 226 ? 29.609 -0.018 -19.172 1.00 80.56 226 ILE A C 1
ATOM 1678 O O . ILE A 1 226 ? 29.149 -0.295 -18.069 1.00 80.56 226 ILE A O 1
ATOM 1682 N N . HIS A 1 227 ? 30.039 -0.951 -20.026 1.00 83.56 227 HIS A N 1
ATOM 1683 C CA . HIS A 1 227 ? 30.076 -2.404 -19.765 1.00 83.56 227 HIS A CA 1
ATOM 1684 C C . HIS A 1 227 ? 28.727 -3.098 -19.507 1.00 83.56 227 HIS A C 1
ATOM 1686 O O . HIS A 1 227 ? 28.699 -4.302 -19.283 1.00 83.56 227 HIS A O 1
ATOM 1692 N N . THR A 1 228 ? 27.612 -2.376 -19.608 1.00 83.12 228 THR A N 1
ATOM 1693 C CA . THR A 1 228 ? 26.259 -2.945 -19.602 1.00 83.12 228 THR A CA 1
ATOM 1694 C C . THR A 1 228 ? 25.729 -3.042 -21.039 1.00 83.12 228 THR A C 1
ATOM 1696 O O . THR A 1 228 ? 25.768 -2.031 -21.759 1.00 83.12 228 THR A O 1
ATOM 1699 N N . PRO A 1 229 ? 25.231 -4.213 -21.480 1.00 88.88 229 PRO A N 1
ATOM 1700 C CA . PRO A 1 229 ? 24.575 -4.373 -22.776 1.00 88.88 229 PRO A CA 1
ATOM 1701 C C . PRO A 1 229 ? 23.433 -3.369 -22.987 1.00 88.88 229 PRO A C 1
ATOM 1703 O O . PRO A 1 229 ? 22.686 -3.048 -22.064 1.00 88.88 229 PRO A O 1
ATOM 1706 N N . ILE A 1 230 ? 23.254 -2.885 -24.221 1.00 89.25 230 ILE A N 1
ATOM 1707 C CA . ILE A 1 230 ? 22.228 -1.871 -24.536 1.00 89.25 230 ILE A CA 1
ATOM 1708 C C . ILE A 1 230 ? 20.800 -2.350 -24.243 1.00 89.25 230 ILE A C 1
ATOM 1710 O O . ILE A 1 230 ? 19.953 -1.543 -23.869 1.00 89.25 230 ILE A O 1
ATOM 1714 N N . ALA A 1 231 ? 20.550 -3.657 -24.355 1.00 84.69 231 ALA A N 1
ATOM 1715 C CA . ALA A 1 231 ? 19.269 -4.264 -24.014 1.00 84.69 231 ALA A CA 1
ATOM 1716 C C . ALA A 1 231 ? 18.981 -4.186 -22.507 1.00 84.69 231 ALA A C 1
ATOM 1718 O O . ALA A 1 231 ? 17.870 -3.851 -22.114 1.00 84.69 231 ALA A O 1
ATOM 1719 N N . GLU A 1 232 ? 19.988 -4.405 -21.658 1.00 80.81 232 GLU A N 1
ATOM 1720 C CA . GLU A 1 232 ? 19.850 -4.260 -20.204 1.00 80.81 232 GLU A CA 1
ATOM 1721 C C . GLU A 1 232 ? 19.672 -2.792 -19.793 1.00 80.81 232 GLU A C 1
ATOM 1723 O O . GLU A 1 232 ? 18.889 -2.482 -18.896 1.00 80.81 232 GLU A O 1
ATOM 1728 N N . LEU A 1 233 ? 20.347 -1.863 -20.480 1.00 82.19 233 LEU A N 1
ATOM 1729 C CA . LEU A 1 233 ? 20.151 -0.426 -20.266 1.00 82.19 233 LEU A CA 1
ATOM 1730 C C . LEU A 1 233 ? 18.735 0.020 -20.650 1.00 82.19 233 LEU A C 1
ATOM 1732 O O . LEU A 1 233 ? 18.120 0.790 -19.911 1.00 82.19 233 LEU A O 1
ATOM 1736 N N . GLU A 1 234 ? 18.212 -0.452 -21.787 1.00 84.81 234 GLU A N 1
ATOM 1737 C CA . GLU A 1 234 ? 16.829 -0.181 -22.193 1.00 84.81 234 GLU A CA 1
ATOM 1738 C C . GLU A 1 234 ? 15.839 -0.775 -21.206 1.00 84.81 234 GLU A C 1
ATOM 1740 O O . GLU A 1 234 ? 14.916 -0.069 -20.803 1.00 84.81 234 GLU A O 1
ATOM 1745 N N . LEU A 1 235 ? 16.062 -2.016 -20.769 1.00 77.94 235 LEU A N 1
ATOM 1746 C CA . LEU A 1 235 ? 15.222 -2.672 -19.778 1.00 77.94 235 LEU A CA 1
ATOM 1747 C C . LEU A 1 235 ? 15.147 -1.842 -18.495 1.00 77.94 235 LEU A C 1
ATOM 1749 O O . LEU A 1 235 ? 14.054 -1.511 -18.037 1.00 77.94 235 LEU A O 1
ATOM 1753 N N . ARG A 1 236 ? 16.302 -1.403 -17.983 1.00 74.81 236 ARG A N 1
ATOM 1754 C CA . ARG A 1 236 ? 16.401 -0.537 -16.803 1.00 74.81 236 ARG A CA 1
ATOM 1755 C C . ARG A 1 236 ? 15.654 0.782 -16.979 1.00 74.81 236 ARG A C 1
ATOM 1757 O O . ARG A 1 236 ? 14.976 1.245 -16.064 1.00 74.81 236 ARG A O 1
ATOM 1764 N N . HIS A 1 237 ? 15.763 1.401 -18.154 1.00 77.06 237 HIS A N 1
ATOM 1765 C CA . HIS A 1 237 ? 15.025 2.624 -18.459 1.00 77.06 237 HIS A CA 1
ATOM 1766 C C . HIS A 1 237 ? 13.514 2.369 -18.569 1.00 77.06 237 HIS A C 1
ATOM 1768 O O . HIS A 1 237 ? 12.722 3.162 -18.067 1.00 77.06 237 HIS A O 1
ATOM 1774 N N . ARG A 1 238 ? 13.087 1.260 -19.182 1.00 75.19 238 ARG A N 1
ATOM 1775 C CA . ARG A 1 238 ? 11.671 0.876 -19.279 1.00 75.19 238 ARG A CA 1
ATOM 1776 C C . ARG A 1 238 ? 11.070 0.591 -17.911 1.00 75.19 238 ARG A C 1
ATOM 1778 O O . ARG A 1 238 ? 9.952 1.017 -17.653 1.00 75.19 238 ARG A O 1
ATOM 1785 N N . GLN A 1 239 ? 11.820 -0.046 -17.018 1.00 67.06 239 GLN A N 1
ATOM 1786 C CA . GLN A 1 239 ? 11.391 -0.288 -15.642 1.00 67.06 239 GLN A CA 1
ATOM 1787 C C . GLN A 1 239 ? 11.058 1.019 -14.897 1.00 67.06 239 GLN A C 1
ATOM 1789 O O . GLN A 1 239 ? 10.181 1.008 -14.037 1.00 67.06 239 GLN A O 1
ATOM 1794 N N . ARG A 1 240 ? 11.626 2.173 -15.291 1.00 64.25 240 ARG A N 1
ATOM 1795 C CA . ARG A 1 240 ? 11.198 3.497 -14.798 1.00 64.25 240 ARG A CA 1
ATOM 1796 C C . ARG A 1 240 ? 9.736 3.821 -15.133 1.00 64.25 240 ARG A C 1
ATOM 1798 O O . ARG A 1 240 ? 9.061 4.444 -14.324 1.00 64.25 240 ARG A O 1
ATOM 1805 N N . ALA A 1 241 ? 9.207 3.384 -16.278 1.00 60.09 241 ALA A N 1
ATOM 1806 C CA . ALA A 1 241 ? 7.802 3.615 -16.640 1.00 60.09 241 ALA A CA 1
ATOM 1807 C C . ALA A 1 241 ? 6.823 2.961 -15.642 1.00 60.09 241 ALA A C 1
ATOM 1809 O O . ALA A 1 241 ? 5.730 3.482 -15.419 1.00 60.09 241 ALA A O 1
ATOM 1810 N N . ARG A 1 242 ? 7.246 1.895 -14.939 1.00 67.38 242 ARG A N 1
ATOM 1811 C CA . ARG A 1 242 ? 6.467 1.261 -13.858 1.00 67.38 242 ARG A CA 1
ATOM 1812 C C . ARG A 1 242 ? 6.221 2.210 -12.680 1.00 67.38 242 ARG A C 1
ATOM 1814 O O . ARG A 1 242 ? 5.259 2.025 -11.935 1.00 67.38 242 ARG A O 1
ATOM 1821 N N . ALA A 1 243 ? 7.057 3.231 -12.499 1.00 63.62 243 ALA A N 1
ATOM 1822 C CA . ALA A 1 243 ? 6.870 4.229 -11.456 1.00 63.62 243 ALA A CA 1
ATOM 1823 C C . ALA A 1 243 ? 5.621 5.089 -11.681 1.00 63.62 243 ALA A C 1
ATOM 1825 O O . ALA A 1 243 ? 4.868 5.332 -10.740 1.00 63.62 243 ALA A O 1
ATOM 1826 N N . GLU A 1 244 ? 5.339 5.490 -12.924 1.00 68.12 244 GLU A N 1
ATOM 1827 C CA . GLU A 1 244 ? 4.154 6.296 -13.244 1.00 68.12 244 GLU A CA 1
ATOM 1828 C C . GLU A 1 244 ? 2.857 5.537 -12.926 1.00 68.12 244 GLU A C 1
ATOM 1830 O O . GLU A 1 244 ? 1.910 6.102 -12.364 1.00 68.12 244 GLU A O 1
ATOM 1835 N N . ASP A 1 245 ? 2.833 4.235 -13.213 1.00 76.69 245 ASP A N 1
ATOM 1836 C CA . ASP A 1 245 ? 1.716 3.350 -12.881 1.00 76.69 245 ASP A CA 1
ATOM 1837 C C . ASP A 1 245 ? 1.538 3.209 -11.365 1.00 76.69 245 ASP A C 1
ATOM 1839 O O . ASP A 1 245 ? 0.415 3.247 -10.853 1.00 76.69 245 ASP A O 1
ATOM 1843 N N . ARG A 1 246 ? 2.637 3.148 -10.607 1.00 77.19 246 ARG A N 1
ATOM 1844 C CA . ARG A 1 246 ? 2.590 3.117 -9.138 1.00 77.19 246 ARG A CA 1
ATOM 1845 C C . ARG A 1 246 ? 2.139 4.432 -8.528 1.00 77.19 246 ARG A C 1
ATOM 1847 O O . ARG A 1 246 ? 1.337 4.416 -7.596 1.00 77.19 246 ARG A O 1
ATOM 1854 N N . ILE A 1 247 ? 2.553 5.566 -9.085 1.00 79.19 247 ILE A N 1
ATOM 1855 C CA . ILE A 1 247 ? 2.036 6.882 -8.693 1.00 79.19 247 ILE A CA 1
ATOM 1856 C C . ILE A 1 247 ? 0.528 6.944 -8.960 1.00 79.19 247 ILE A C 1
ATOM 1858 O O . ILE A 1 247 ? -0.237 7.424 -8.118 1.00 79.19 247 ILE A O 1
ATOM 1862 N N . ARG A 1 248 ? 0.062 6.418 -10.099 1.00 85.06 248 ARG A N 1
ATOM 1863 C CA . ARG A 1 248 ? -1.372 6.320 -10.405 1.00 85.06 248 ARG A CA 1
ATOM 1864 C C . ARG A 1 248 ? -2.104 5.431 -9.398 1.00 85.06 248 ARG A C 1
ATOM 1866 O O . ARG A 1 248 ? -3.163 5.827 -8.902 1.00 85.06 248 ARG A O 1
ATOM 1873 N N . ALA A 1 249 ? -1.538 4.276 -9.054 1.00 85.06 249 ALA A N 1
ATOM 1874 C CA . ALA A 1 249 ? -2.078 3.362 -8.051 1.00 85.06 249 ALA A CA 1
ATOM 1875 C C . ALA A 1 249 ? -2.137 4.003 -6.652 1.00 85.06 249 ALA A C 1
ATOM 1877 O O . ALA A 1 249 ? -3.167 3.904 -5.981 1.00 85.06 249 ALA A O 1
ATOM 1878 N N . ALA A 1 250 ? -1.098 4.738 -6.248 1.00 86.88 250 ALA A N 1
ATOM 1879 C CA . ALA A 1 250 ? -1.048 5.502 -5.002 1.00 86.88 250 ALA A CA 1
ATOM 1880 C C . ALA A 1 250 ? -2.111 6.597 -4.954 1.00 86.88 250 ALA A C 1
ATOM 1882 O O . ALA A 1 250 ? -2.860 6.699 -3.982 1.00 86.88 250 ALA A O 1
ATOM 1883 N N . ARG A 1 251 ? -2.285 7.358 -6.040 1.00 88.44 251 ARG A N 1
ATOM 1884 C CA . ARG A 1 251 ? -3.379 8.338 -6.150 1.00 88.44 251 ARG A CA 1
ATOM 1885 C C . ARG A 1 251 ? -4.754 7.682 -6.064 1.00 88.44 251 ARG A C 1
ATOM 1887 O O . ARG A 1 251 ? -5.670 8.264 -5.496 1.00 88.44 251 ARG A O 1
ATOM 1894 N N . ALA A 1 252 ? -4.918 6.477 -6.607 1.00 89.44 252 ALA A N 1
ATOM 1895 C CA . ALA A 1 252 ? -6.156 5.714 -6.469 1.00 89.44 252 ALA A CA 1
ATOM 1896 C C . ALA A 1 252 ? -6.359 5.128 -5.057 1.00 89.44 252 ALA A C 1
ATOM 1898 O O . ALA A 1 252 ? -7.449 4.625 -4.778 1.00 89.44 252 ALA A O 1
ATOM 1899 N N . THR A 1 253 ? -5.348 5.192 -4.187 1.00 90.62 253 THR A N 1
ATOM 1900 C CA . THR A 1 253 ? -5.287 4.547 -2.865 1.00 90.62 253 THR A CA 1
ATOM 1901 C C . THR A 1 253 ? -4.895 5.571 -1.793 1.00 90.62 253 THR A C 1
ATOM 1903 O O . THR A 1 253 ? -3.950 5.381 -1.041 1.00 90.62 253 THR A O 1
ATOM 1906 N N . GLY A 1 254 ? -5.606 6.701 -1.749 1.00 87.94 254 GLY A N 1
ATOM 1907 C CA . GLY A 1 254 ? -5.512 7.684 -0.660 1.00 87.94 254 GLY A CA 1
ATOM 1908 C C . GLY A 1 254 ? -4.430 8.764 -0.788 1.00 87.94 254 GLY A C 1
ATOM 1909 O O . GLY A 1 254 ? -4.468 9.724 -0.025 1.00 87.94 254 GLY A O 1
ATOM 1910 N N . LEU A 1 255 ? -3.523 8.699 -1.777 1.00 88.50 255 LEU A N 1
ATOM 1911 C CA . LEU A 1 255 ? -2.522 9.760 -2.019 1.00 88.50 255 LEU A CA 1
ATOM 1912 C C . LEU A 1 255 ? -3.051 10.921 -2.889 1.00 88.50 255 LEU A C 1
ATOM 1914 O O . LEU A 1 255 ? -2.303 11.798 -3.313 1.00 88.50 255 LEU A O 1
ATOM 1918 N N . ARG A 1 256 ? -4.344 10.937 -3.233 1.00 87.19 256 ARG A N 1
ATOM 1919 C CA . ARG A 1 256 ? -4.926 12.021 -4.045 1.00 87.19 256 ARG A CA 1
ATOM 1920 C C . ARG A 1 256 ? -5.052 13.330 -3.266 1.00 87.19 256 ARG A C 1
ATOM 1922 O O . ARG A 1 256 ? -4.965 14.398 -3.871 1.00 87.19 256 ARG A O 1
ATOM 1929 N N . ASN A 1 257 ? -5.267 13.233 -1.962 1.00 85.88 257 ASN A N 1
ATOM 1930 C CA . ASN A 1 257 ? -5.506 14.340 -1.052 1.00 85.88 257 ASN A CA 1
ATOM 1931 C C . ASN A 1 257 ? -4.841 14.065 0.306 1.00 85.88 257 ASN A C 1
ATOM 1933 O O . ASN A 1 257 ? -4.433 12.950 0.622 1.00 85.88 257 ASN A O 1
ATOM 1937 N N . LEU A 1 258 ? -4.763 15.112 1.121 1.00 90.19 258 LEU A N 1
ATOM 1938 C CA . LEU A 1 258 ? -4.481 15.016 2.547 1.00 90.19 258 LEU A CA 1
ATOM 1939 C C . LEU A 1 258 ? -5.783 15.414 3.268 1.00 90.19 258 LEU A C 1
ATOM 1941 O O . LEU A 1 258 ? -6.149 16.590 3.200 1.00 90.19 258 LEU A O 1
ATOM 1945 N N . PRO A 1 259 ? -6.534 14.490 3.887 1.00 90.38 259 PRO A N 1
ATOM 1946 C CA . PRO A 1 259 ? -7.897 14.774 4.342 1.00 90.38 259 PRO A CA 1
ATOM 1947 C C . PRO A 1 259 ? -7.979 15.448 5.718 1.00 90.38 259 PRO A C 1
ATOM 1949 O O . PRO A 1 259 ? -9.054 15.892 6.109 1.00 90.38 259 PRO A O 1
ATOM 1952 N N . LEU A 1 260 ? -6.878 15.523 6.471 1.00 90.88 260 LEU A N 1
ATOM 1953 C CA . LEU A 1 260 ? -6.881 16.016 7.856 1.00 90.88 260 LEU A CA 1
ATOM 1954 C C . LEU A 1 260 ? -6.432 17.464 7.926 1.00 90.88 260 LEU A C 1
ATOM 1956 O O . LEU A 1 260 ? -5.739 17.926 7.028 1.00 90.88 260 LEU A O 1
ATOM 1960 N N . ARG A 1 261 ? -6.807 18.200 8.968 1.00 84.94 261 ARG A N 1
ATOM 1961 C CA . ARG A 1 261 ? -6.514 19.636 9.041 1.00 84.94 261 ARG A CA 1
ATOM 1962 C C . ARG A 1 261 ? -5.015 19.902 9.187 1.00 84.94 261 ARG A C 1
ATOM 1964 O O . ARG A 1 261 ? -4.466 20.685 8.417 1.00 84.94 261 ARG A O 1
ATOM 1971 N N . ASP A 1 262 ? -4.367 19.188 10.102 1.00 87.19 262 ASP A N 1
ATOM 1972 C CA . ASP A 1 262 ? -3.017 19.517 10.562 1.00 87.19 262 ASP A CA 1
ATOM 1973 C C . ASP A 1 262 ? -1.940 18.638 9.912 1.00 87.19 262 ASP A C 1
ATOM 1975 O O . ASP A 1 262 ? -2.170 17.466 9.592 1.00 87.19 262 ASP A O 1
ATOM 1979 N N . ALA A 1 263 ? -0.733 19.179 9.725 1.00 86.12 263 ALA A N 1
ATOM 1980 C CA . ALA A 1 263 ? 0.370 18.457 9.084 1.00 86.12 263 ALA A CA 1
ATOM 1981 C C . ALA A 1 263 ? 0.726 17.149 9.819 1.00 86.12 263 ALA A C 1
ATOM 1983 O O . ALA A 1 263 ? 0.850 16.103 9.183 1.00 86.12 263 ALA A O 1
ATOM 1984 N N . ALA A 1 264 ? 0.786 17.171 11.156 1.00 90.38 264 ALA A N 1
ATOM 1985 C CA . ALA A 1 264 ? 1.111 15.996 11.973 1.00 90.38 264 ALA A CA 1
ATOM 1986 C C . ALA A 1 264 ? 0.087 14.856 11.817 1.00 90.38 264 ALA A C 1
ATOM 1988 O O . ALA A 1 264 ? 0.455 13.690 11.683 1.00 90.38 264 ALA A O 1
ATOM 1989 N N . GLN A 1 265 ? -1.208 15.180 11.757 1.00 93.50 265 GLN A N 1
ATOM 1990 C CA . GLN A 1 265 ? -2.248 14.189 11.477 1.00 93.50 265 GLN A CA 1
ATOM 1991 C C . GLN A 1 265 ? -2.090 13.607 10.064 1.00 93.50 265 GLN A C 1
ATOM 1993 O O . GLN A 1 265 ? -2.223 12.399 9.865 1.00 93.50 265 GLN A O 1
ATOM 1998 N N . ASN A 1 266 ? -1.775 14.451 9.076 1.00 92.00 266 ASN A N 1
ATOM 1999 C CA . ASN A 1 266 ? -1.570 13.999 7.700 1.00 92.00 266 ASN A CA 1
ATOM 2000 C C . ASN A 1 266 ? -0.304 13.149 7.524 1.00 92.00 266 ASN A C 1
ATOM 2002 O O . ASN A 1 266 ? -0.276 12.309 6.632 1.00 92.00 266 ASN A O 1
ATOM 2006 N N . GLN A 1 267 ? 0.711 13.288 8.379 1.00 91.00 267 GLN A N 1
ATOM 2007 C CA . GLN A 1 267 ? 1.835 12.348 8.399 1.00 91.00 267 GLN A CA 1
ATOM 2008 C C . GLN A 1 267 ? 1.374 10.939 8.801 1.00 91.00 267 GLN A C 1
ATOM 2010 O O . GLN A 1 267 ? 1.750 9.972 8.145 1.00 91.00 267 GLN A O 1
ATOM 2015 N N . ILE A 1 268 ? 0.489 10.811 9.798 1.00 95.25 268 ILE A N 1
ATOM 2016 C CA . ILE A 1 268 ? -0.120 9.515 10.147 1.00 95.25 268 ILE A CA 1
ATOM 2017 C C . ILE A 1 268 ? -1.002 9.000 8.998 1.00 95.25 268 ILE A C 1
ATOM 2019 O O . ILE A 1 268 ? -0.963 7.813 8.684 1.00 95.25 268 ILE A O 1
ATOM 2023 N N . TRP A 1 269 ? -1.759 9.880 8.328 1.00 95.25 269 TRP A N 1
ATOM 2024 C CA . TRP A 1 269 ? -2.512 9.509 7.120 1.00 95.25 269 TRP A CA 1
ATOM 2025 C C . TRP A 1 269 ? -1.607 8.929 6.031 1.00 95.25 269 TRP A C 1
ATOM 2027 O O . TRP A 1 269 ? -1.951 7.912 5.437 1.00 95.25 269 TRP A O 1
ATOM 2037 N N . LEU A 1 270 ? -0.436 9.525 5.793 1.00 91.81 270 LEU A N 1
ATOM 2038 C CA . LEU A 1 270 ? 0.525 8.992 4.831 1.00 91.81 270 LEU A CA 1
ATOM 2039 C C . LEU A 1 270 ? 1.021 7.602 5.244 1.00 91.81 270 LEU A C 1
ATOM 2041 O O . LEU A 1 270 ? 1.088 6.726 4.390 1.00 91.81 270 LEU A O 1
ATOM 2045 N N . GLU A 1 271 ? 1.278 7.340 6.528 1.00 93.69 271 GLU A N 1
ATOM 2046 C CA . GLU A 1 271 ? 1.620 5.978 6.971 1.00 93.69 271 GLU A CA 1
ATOM 2047 C C . GLU A 1 271 ? 0.471 4.979 6.733 1.00 93.69 271 GLU A C 1
ATOM 2049 O O . GLU A 1 271 ? 0.719 3.853 6.304 1.00 93.69 271 GLU A O 1
ATOM 2054 N N . ILE A 1 272 ? -0.788 5.392 6.921 1.00 96.25 272 ILE A N 1
ATOM 2055 C CA . ILE A 1 272 ? -1.975 4.576 6.601 1.00 96.25 272 ILE A CA 1
ATOM 2056 C C . ILE A 1 272 ? -2.066 4.296 5.095 1.00 96.25 272 ILE A C 1
ATOM 2058 O O . ILE A 1 272 ? -2.312 3.157 4.697 1.00 96.25 272 ILE A O 1
ATOM 2062 N N . VAL A 1 273 ? -1.842 5.308 4.252 1.00 93.19 273 VAL A N 1
ATOM 2063 C CA . VAL A 1 273 ? -1.789 5.160 2.787 1.00 93.19 273 VAL A CA 1
ATOM 2064 C C . VAL A 1 273 ? -0.716 4.153 2.388 1.00 93.19 273 VAL A C 1
ATOM 2066 O O . VAL A 1 273 ? -0.955 3.303 1.535 1.00 93.19 273 VAL A O 1
ATOM 2069 N N . GLN A 1 274 ? 0.442 4.193 3.044 1.00 90.44 274 GLN A N 1
ATOM 2070 C CA . GLN A 1 274 ? 1.519 3.255 2.767 1.00 90.44 274 GLN A CA 1
ATOM 2071 C C . GLN A 1 274 ? 1.144 1.812 3.153 1.00 90.44 274 GLN A C 1
ATOM 2073 O O . GLN A 1 274 ? 1.436 0.897 2.391 1.00 90.44 274 GLN A O 1
ATOM 2078 N N . ILE A 1 275 ? 0.428 1.596 4.265 1.00 94.44 275 ILE A N 1
ATOM 2079 C CA . ILE A 1 275 ? -0.141 0.274 4.600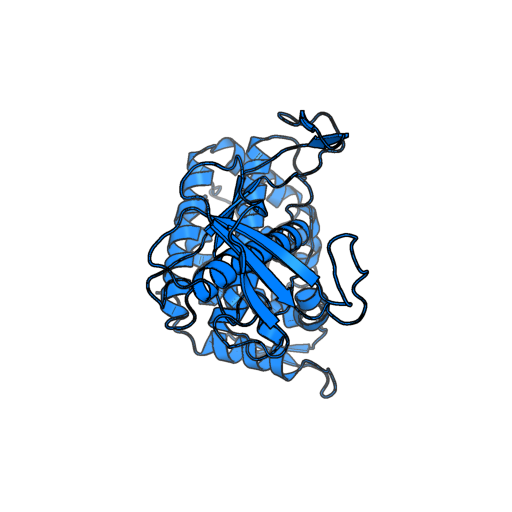 1.00 94.44 275 ILE A CA 1
ATOM 2080 C C . ILE A 1 275 ? -1.161 -0.168 3.540 1.00 94.44 275 ILE A C 1
ATOM 2082 O O . ILE A 1 275 ? -1.160 -1.316 3.098 1.00 94.44 275 ILE A O 1
ATOM 2086 N N . ALA A 1 276 ? -2.036 0.743 3.109 1.00 95.00 276 ALA A N 1
ATOM 2087 C CA . ALA A 1 276 ? -3.049 0.454 2.099 1.00 95.00 276 ALA A CA 1
ATOM 2088 C C . ALA A 1 276 ? -2.439 0.095 0.732 1.00 95.00 276 ALA A C 1
ATOM 2090 O O . ALA A 1 276 ? -3.056 -0.649 -0.026 1.00 95.00 276 ALA A O 1
ATOM 2091 N N . LEU A 1 277 ? -1.246 0.613 0.425 1.00 89.56 277 LEU A N 1
ATOM 2092 C CA . LEU A 1 277 ? -0.465 0.302 -0.774 1.00 89.56 277 LEU A CA 1
ATOM 2093 C C . LEU A 1 277 ? 0.321 -1.006 -0.666 1.00 89.56 277 LEU A C 1
ATOM 2095 O O . LEU A 1 277 ? 0.392 -1.748 -1.646 1.00 89.56 277 LEU A O 1
ATOM 2099 N N . ASP A 1 278 ? 0.869 -1.298 0.515 1.00 90.00 278 ASP A N 1
ATOM 2100 C CA . ASP A 1 278 ? 1.589 -2.541 0.797 1.00 90.00 278 ASP A CA 1
ATOM 2101 C C . ASP A 1 278 ? 0.702 -3.767 0.493 1.00 90.00 278 ASP A C 1
ATOM 2103 O O . ASP A 1 278 ? 1.133 -4.708 -0.172 1.00 90.00 278 ASP A O 1
ATOM 2107 N N . LEU A 1 279 ? -0.574 -3.733 0.900 1.00 91.06 279 LEU A N 1
ATOM 2108 C CA . LEU A 1 279 ? -1.488 -4.873 0.767 1.00 91.06 279 LEU A CA 1
ATOM 2109 C C . LEU A 1 279 ? -1.702 -5.336 -0.694 1.00 91.06 279 LEU A C 1
ATOM 2111 O O . LEU A 1 279 ? -1.446 -6.511 -0.972 1.00 91.06 279 LEU A O 1
ATOM 2115 N N . PRO A 1 280 ? -2.129 -4.485 -1.652 1.00 87.31 280 PRO A N 1
ATOM 2116 C CA . PRO A 1 280 ? -2.178 -4.864 -3.061 1.00 87.31 280 PRO A CA 1
ATOM 2117 C C . PRO A 1 280 ? -0.811 -5.193 -3.660 1.00 87.31 280 PRO A C 1
ATOM 2119 O O . PRO A 1 280 ? -0.761 -6.031 -4.552 1.00 87.31 280 PRO A O 1
ATOM 2122 N N . ALA A 1 281 ? 0.281 -4.573 -3.200 1.00 85.31 281 ALA A N 1
ATOM 2123 C CA . ALA A 1 281 ? 1.622 -4.878 -3.704 1.00 85.31 281 ALA A CA 1
ATOM 2124 C C . ALA A 1 281 ? 2.079 -6.296 -3.318 1.00 85.31 281 ALA A C 1
ATOM 2126 O O . ALA A 1 281 ? 2.777 -6.956 -4.085 1.00 85.31 281 ALA A O 1
ATOM 2127 N N . TRP A 1 282 ? 1.650 -6.801 -2.158 1.00 89.44 282 TRP A N 1
ATOM 2128 C CA . TRP A 1 282 ? 1.991 -8.148 -1.694 1.00 89.44 282 TRP A CA 1
ATOM 2129 C C . TRP A 1 282 ? 1.163 -9.254 -2.347 1.00 89.44 282 TRP A C 1
ATOM 2131 O O . TRP A 1 282 ? 1.647 -10.373 -2.510 1.00 89.44 282 TRP A O 1
ATOM 2141 N N . MET A 1 283 ? -0.073 -8.967 -2.762 1.00 89.12 283 MET A N 1
ATOM 2142 C CA . MET A 1 283 ? -0.970 -9.980 -3.333 1.00 89.12 283 MET A CA 1
ATOM 2143 C C . MET A 1 283 ? -0.392 -10.708 -4.563 1.00 89.12 283 MET A C 1
ATOM 2145 O O . MET A 1 283 ? -0.475 -11.938 -4.588 1.00 89.12 283 MET A O 1
ATOM 2149 N N . PRO A 1 284 ? 0.223 -10.037 -5.559 1.00 86.94 284 PRO A N 1
ATOM 2150 C CA . PRO A 1 284 ? 0.860 -10.706 -6.693 1.00 86.94 284 PRO A CA 1
ATOM 2151 C C . PRO A 1 284 ? 2.048 -11.600 -6.344 1.00 86.94 284 PRO A C 1
ATOM 2153 O O . PRO A 1 284 ? 2.393 -12.456 -7.156 1.00 86.94 284 PRO A O 1
ATOM 2156 N N . MET A 1 285 ? 2.680 -11.390 -5.185 1.00 87.56 285 MET A N 1
ATOM 2157 C CA . MET A 1 285 ? 3.790 -12.219 -4.704 1.00 87.56 285 MET A CA 1
ATOM 2158 C C . MET A 1 285 ? 3.295 -13.416 -3.890 1.00 87.56 285 MET A C 1
ATOM 2160 O O . MET A 1 285 ? 3.874 -14.491 -3.973 1.00 87.56 285 MET A O 1
ATOM 2164 N N . LEU A 1 286 ? 2.226 -13.235 -3.108 1.00 90.50 286 LEU A N 1
ATOM 2165 C CA . LEU A 1 286 ? 1.792 -14.221 -2.115 1.00 90.50 286 LEU A CA 1
ATOM 2166 C C . LEU A 1 286 ? 0.586 -15.069 -2.540 1.00 90.50 286 LEU A C 1
ATOM 2168 O O . LEU A 1 286 ? 0.412 -16.176 -2.038 1.00 90.50 286 LEU A O 1
ATOM 2172 N N . ALA A 1 287 ? -0.294 -14.546 -3.399 1.00 91.12 287 ALA A N 1
ATOM 2173 C CA . ALA A 1 287 ? -1.638 -15.108 -3.563 1.00 91.12 287 ALA A CA 1
ATOM 2174 C C . ALA A 1 287 ? -2.160 -15.132 -5.006 1.00 91.12 287 ALA A C 1
ATOM 2176 O O . ALA A 1 287 ? -2.928 -16.024 -5.371 1.00 91.12 287 ALA A O 1
ATOM 2177 N N . MET A 1 288 ? -1.786 -14.166 -5.849 1.00 89.12 288 MET A N 1
ATOM 2178 C CA . MET A 1 288 ? -2.363 -14.032 -7.191 1.00 89.12 288 MET A CA 1
ATOM 2179 C C . MET A 1 288 ? -1.505 -14.706 -8.261 1.00 89.12 288 MET A C 1
ATOM 2181 O O . MET A 1 288 ? -0.281 -14.676 -8.222 1.00 89.12 288 MET A O 1
ATOM 2185 N N . THR A 1 289 ? -2.165 -15.263 -9.276 1.00 86.81 289 THR A N 1
ATOM 2186 C CA . THR A 1 289 ? -1.525 -15.892 -10.442 1.00 86.81 289 THR A CA 1
ATOM 2187 C C . THR A 1 289 ? -2.122 -15.373 -11.745 1.00 86.81 289 THR A C 1
ATOM 2189 O O . THR A 1 289 ? -3.195 -14.764 -11.759 1.00 86.81 289 THR A O 1
ATOM 2192 N N . GLY A 1 290 ? -1.426 -15.627 -12.855 1.00 85.69 290 GLY A N 1
ATOM 2193 C CA . GLY A 1 290 ? -1.863 -15.228 -14.193 1.00 85.69 290 GLY A CA 1
ATOM 2194 C C . GLY A 1 290 ? -2.111 -13.721 -14.308 1.00 85.69 290 GLY A C 1
ATOM 2195 O O . GLY A 1 290 ? -1.470 -12.913 -13.636 1.00 85.69 290 GLY A O 1
ATOM 2196 N N . ASN A 1 291 ? -3.097 -13.344 -15.124 1.00 84.38 291 ASN A N 1
ATOM 2197 C CA . ASN A 1 291 ? -3.418 -11.940 -15.409 1.00 84.38 291 ASN A CA 1
ATOM 2198 C C . ASN A 1 291 ? -3.881 -11.135 -14.185 1.00 84.38 291 ASN A C 1
ATOM 2200 O O . ASN A 1 291 ? -3.881 -9.905 -14.235 1.00 84.38 291 ASN A O 1
ATOM 2204 N N . ALA A 1 292 ? -4.296 -11.797 -13.100 1.00 87.19 292 ALA A N 1
ATOM 2205 C CA . ALA A 1 292 ? -4.753 -11.118 -11.892 1.00 87.19 292 ALA A CA 1
ATOM 2206 C C . ALA A 1 292 ? -3.610 -10.399 -11.153 1.00 87.19 292 ALA A C 1
ATOM 2208 O O . ALA A 1 292 ? -3.848 -9.376 -10.518 1.00 87.19 292 ALA A O 1
ATOM 2209 N N . ARG A 1 293 ? -2.364 -10.865 -11.333 1.00 85.06 293 ARG A N 1
ATOM 2210 C CA . ARG A 1 293 ? -1.140 -10.223 -10.819 1.00 85.06 293 ARG A CA 1
ATOM 2211 C C . ARG A 1 293 ? -0.925 -8.797 -11.340 1.00 85.06 293 ARG A C 1
ATOM 2213 O O . ARG A 1 293 ? -0.232 -8.010 -10.714 1.00 85.06 293 ARG A O 1
ATOM 2220 N N . LEU A 1 294 ? -1.527 -8.470 -12.484 1.00 82.06 294 LEU A N 1
ATOM 2221 C CA . LEU A 1 294 ? -1.354 -7.195 -13.187 1.00 82.06 294 LEU A CA 1
ATOM 2222 C C . LEU A 1 294 ? -2.513 -6.219 -12.926 1.00 82.06 294 LEU A C 1
ATOM 2224 O O . LEU A 1 294 ? -2.663 -5.214 -13.621 1.00 82.06 294 LEU A O 1
ATOM 2228 N N . TRP A 1 295 ? -3.426 -6.541 -12.007 1.00 87.06 295 TRP A N 1
ATOM 2229 C CA . TRP A 1 295 ? -4.589 -5.698 -11.758 1.00 87.06 295 TRP A CA 1
ATOM 2230 C C . TRP A 1 295 ? -4.232 -4.516 -10.859 1.00 87.06 295 TRP A C 1
ATOM 2232 O O . TRP A 1 295 ? -3.943 -4.675 -9.680 1.00 87.06 295 TRP A O 1
ATOM 2242 N N . GLU A 1 296 ? -4.349 -3.308 -11.408 1.00 86.31 296 GLU A N 1
ATOM 2243 C CA . GLU A 1 296 ? -4.288 -2.070 -10.629 1.00 86.31 296 GLU A CA 1
ATOM 2244 C C . GLU A 1 296 ? -5.436 -1.969 -9.595 1.00 86.31 296 GLU A C 1
ATOM 2246 O O . GLU A 1 296 ? -6.497 -2.587 -9.780 1.00 86.31 296 GLU A O 1
ATOM 2251 N N . PRO A 1 297 ? -5.314 -1.111 -8.557 1.00 90.06 297 PRO A N 1
ATOM 2252 C CA . PRO A 1 297 ? -6.295 -0.997 -7.472 1.00 90.06 297 PRO A CA 1
ATOM 2253 C C . PRO A 1 297 ? -7.756 -0.851 -7.917 1.00 90.06 297 PRO A C 1
ATOM 2255 O O . PRO A 1 297 ? -8.646 -1.489 -7.356 1.00 90.06 297 PRO A O 1
ATOM 2258 N N . ARG A 1 298 ? -8.037 -0.060 -8.963 1.00 90.38 298 ARG A N 1
ATOM 2259 C CA . ARG A 1 298 ? -9.410 0.104 -9.484 1.00 90.38 298 ARG A CA 1
ATOM 2260 C C . ARG A 1 298 ? -9.982 -1.204 -10.030 1.00 90.38 298 ARG A C 1
ATOM 2262 O O . ARG A 1 298 ? -11.157 -1.499 -9.823 1.00 90.38 298 ARG A O 1
ATOM 2269 N N . ARG A 1 299 ? -9.150 -1.989 -10.716 1.00 90.94 299 ARG A N 1
ATOM 2270 C CA . ARG A 1 299 ? -9.537 -3.276 -11.294 1.00 90.94 299 ARG A CA 1
ATOM 2271 C C . ARG A 1 299 ? -9.693 -4.336 -10.203 1.00 90.94 299 ARG A C 1
ATOM 2273 O O . ARG A 1 299 ? -10.666 -5.081 -10.262 1.00 90.94 299 ARG A O 1
ATOM 2280 N N . LEU A 1 300 ? -8.816 -4.351 -9.193 1.00 91.50 300 LEU A N 1
ATOM 2281 C CA . LEU A 1 300 ? -8.961 -5.202 -8.003 1.00 91.50 300 LEU A CA 1
ATOM 2282 C C . LEU A 1 300 ? -10.281 -4.933 -7.271 1.00 91.50 300 LEU A C 1
ATOM 2284 O O . LEU A 1 300 ? -11.013 -5.871 -6.966 1.00 91.50 300 LEU A O 1
ATOM 2288 N N . ARG A 1 301 ? -10.637 -3.661 -7.055 1.00 92.69 301 ARG A N 1
ATOM 2289 C CA . ARG A 1 301 ? -11.917 -3.289 -6.428 1.00 92.69 301 ARG 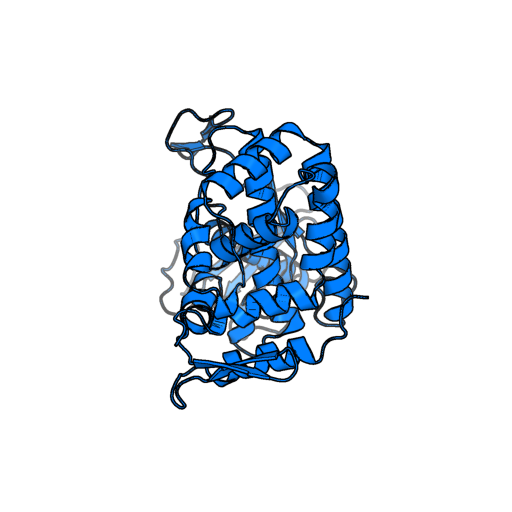A CA 1
ATOM 2290 C C . ARG A 1 301 ? -13.107 -3.822 -7.212 1.00 92.69 301 ARG A C 1
ATOM 2292 O O . ARG A 1 301 ? -13.931 -4.532 -6.650 1.00 92.69 301 ARG A O 1
ATOM 2299 N N . LEU A 1 302 ? -13.151 -3.528 -8.512 1.00 89.88 302 LEU A N 1
ATOM 2300 C CA . LEU A 1 302 ? -14.263 -3.914 -9.378 1.00 89.88 302 LEU A CA 1
ATOM 2301 C C . LEU A 1 302 ? -14.419 -5.436 -9.501 1.00 89.88 302 LEU A C 1
ATOM 2303 O O . LEU A 1 302 ? -15.534 -5.943 -9.441 1.00 89.88 302 LEU A O 1
ATOM 2307 N N . ARG A 1 303 ? -13.314 -6.153 -9.724 1.00 89.69 303 ARG A N 1
ATOM 2308 C CA . ARG A 1 303 ? -13.345 -7.581 -10.080 1.00 89.69 303 ARG A CA 1
ATOM 2309 C C . ARG A 1 303 ? -13.312 -8.507 -8.872 1.00 89.69 303 ARG A C 1
ATOM 2311 O O . ARG A 1 303 ? -13.861 -9.603 -8.938 1.00 89.69 303 ARG A O 1
ATOM 2318 N N . LEU A 1 304 ? -12.660 -8.078 -7.794 1.00 89.31 304 LEU A N 1
ATOM 2319 C CA . LEU A 1 304 ? -12.406 -8.906 -6.622 1.00 89.31 304 LEU A CA 1
ATOM 2320 C C . LEU A 1 304 ? -13.135 -8.364 -5.392 1.00 89.31 304 LEU A C 1
ATOM 2322 O O . LEU A 1 304 ? -14.052 -9.007 -4.890 1.00 89.31 304 LEU A O 1
ATOM 2326 N N . PHE A 1 305 ? -12.768 -7.176 -4.905 1.00 90.75 305 PHE A N 1
ATOM 2327 C CA . PHE A 1 305 ? -13.192 -6.745 -3.569 1.00 90.75 305 PHE A CA 1
ATOM 2328 C C . PHE A 1 305 ? -14.692 -6.463 -3.454 1.00 90.75 305 PHE A C 1
ATOM 2330 O O . PHE A 1 305 ? -15.273 -6.740 -2.410 1.00 90.75 305 PHE A O 1
ATOM 2337 N N . SER A 1 306 ? -15.328 -5.961 -4.512 1.00 87.75 306 SER A N 1
ATOM 2338 C CA . SER A 1 306 ? -16.770 -5.677 -4.557 1.00 87.75 306 SER A CA 1
ATOM 2339 C C . SER A 1 306 ? -17.633 -6.885 -4.944 1.00 87.75 306 SER A C 1
ATOM 2341 O O . SER A 1 306 ? -18.821 -6.722 -5.211 1.00 87.75 306 SER A O 1
ATOM 2343 N N . ALA A 1 307 ? -17.062 -8.093 -5.001 1.00 86.81 307 ALA A N 1
ATOM 2344 C CA . ALA A 1 307 ? -17.834 -9.296 -5.279 1.00 86.81 307 ALA A CA 1
ATOM 2345 C C . ALA A 1 307 ? -18.773 -9.616 -4.104 1.00 86.81 307 ALA A C 1
ATOM 2347 O O . ALA A 1 307 ? -18.328 -9.829 -2.970 1.00 86.81 307 ALA A O 1
ATOM 2348 N N . ALA A 1 308 ? -20.076 -9.674 -4.384 1.00 86.25 308 ALA A N 1
ATOM 2349 C CA . ALA A 1 308 ? -21.084 -10.039 -3.401 1.00 86.25 308 ALA A CA 1
ATOM 2350 C C . ALA A 1 308 ? -21.146 -11.563 -3.224 1.00 86.25 308 ALA A C 1
ATOM 2352 O O . ALA A 1 308 ? -21.188 -12.308 -4.202 1.00 86.25 308 ALA A O 1
ATOM 2353 N N . ALA A 1 309 ? -21.181 -12.035 -1.977 1.00 86.50 309 ALA A N 1
ATOM 2354 C CA . ALA A 1 309 ? -21.240 -13.466 -1.681 1.00 86.50 309 ALA A CA 1
ATOM 2355 C C . ALA A 1 309 ? -21.983 -13.762 -0.372 1.00 86.50 309 ALA A C 1
ATOM 2357 O O . ALA A 1 309 ? -22.202 -12.890 0.479 1.00 86.50 309 ALA A O 1
ATOM 2358 N N . GLN A 1 310 ? -22.346 -15.027 -0.172 1.00 85.75 310 GLN A N 1
ATOM 2359 C CA . GLN A 1 310 ? -22.648 -15.526 1.168 1.00 85.75 310 GLN A CA 1
ATOM 2360 C C . GLN A 1 310 ? -21.337 -15.888 1.860 1.00 85.75 310 GLN A C 1
ATOM 2362 O O . GLN A 1 310 ? -20.578 -16.705 1.351 1.00 85.75 310 GLN A O 1
ATOM 2367 N N . LEU A 1 311 ? -21.062 -15.293 3.017 1.00 84.88 311 LEU A N 1
ATOM 2368 C CA . LEU A 1 311 ? -19.856 -15.615 3.766 1.00 84.88 311 LEU A CA 1
ATOM 2369 C C . LEU A 1 311 ? -20.127 -16.774 4.722 1.00 84.88 311 LEU A C 1
ATOM 2371 O O . LEU A 1 311 ? -21.056 -16.707 5.526 1.00 84.88 311 LEU A O 1
ATOM 2375 N N . VAL A 1 312 ? -19.306 -17.818 4.641 1.00 84.69 312 VAL A N 1
ATOM 2376 C CA . VAL A 1 312 ? -19.362 -18.973 5.540 1.00 84.69 312 VAL A CA 1
ATOM 2377 C C . VAL A 1 312 ? -18.072 -19.039 6.343 1.00 84.69 312 VAL A C 1
ATOM 2379 O O . VAL A 1 312 ? -16.986 -18.846 5.804 1.00 84.69 312 VAL A O 1
ATOM 2382 N N . SER A 1 313 ? -18.192 -19.303 7.640 1.00 82.06 313 SER A N 1
ATOM 2383 C CA . SER A 1 313 ? -17.049 -19.495 8.531 1.00 82.06 313 SER A CA 1
ATOM 2384 C C . SER A 1 313 ? -16.896 -20.980 8.843 1.00 82.06 313 SER A C 1
ATOM 2386 O O . SER A 1 313 ? -17.846 -21.608 9.305 1.00 82.06 313 SER A O 1
ATOM 2388 N N . THR A 1 314 ? -15.719 -21.549 8.584 1.00 80.88 314 THR A N 1
ATOM 2389 C CA . THR A 1 314 ? -15.384 -22.939 8.936 1.00 80.88 314 THR A CA 1
ATOM 2390 C C . THR A 1 314 ? -13.905 -23.045 9.295 1.00 80.88 314 THR A C 1
ATOM 2392 O O . THR A 1 314 ? -13.067 -22.454 8.622 1.00 80.88 314 THR A O 1
ATOM 2395 N N . GLY A 1 315 ? -13.561 -23.735 10.388 1.00 73.06 315 GLY A N 1
ATOM 2396 C CA . GLY A 1 315 ? -12.160 -23.977 10.770 1.00 73.06 315 GLY A CA 1
ATOM 2397 C C . GLY A 1 315 ? -11.279 -22.719 10.870 1.00 73.06 315 GLY A C 1
ATOM 2398 O O . GLY A 1 315 ? -10.136 -22.744 10.426 1.00 73.06 315 GLY A O 1
ATOM 2399 N N . ARG A 1 316 ? -11.807 -21.603 11.406 1.00 75.50 316 ARG A N 1
ATOM 2400 C CA . ARG A 1 316 ? -11.142 -20.273 11.458 1.00 75.50 316 ARG A CA 1
ATOM 2401 C C . ARG A 1 316 ? -10.791 -19.671 10.081 1.00 75.50 316 ARG A C 1
ATOM 2403 O O . ARG A 1 316 ? -9.953 -18.766 9.998 1.00 75.50 316 ARG A O 1
ATOM 2410 N N . ARG A 1 317 ? -11.440 -20.148 9.016 1.00 79.06 317 ARG A N 1
ATOM 2411 C CA . ARG A 1 317 ? -11.387 -19.601 7.654 1.00 79.06 317 ARG A CA 1
ATOM 2412 C C . ARG A 1 317 ? -12.714 -18.941 7.300 1.00 79.06 317 ARG A C 1
ATOM 2414 O O . ARG A 1 317 ? -13.778 -19.418 7.700 1.00 79.06 317 ARG A O 1
ATOM 2421 N N . ARG A 1 318 ? -12.641 -17.855 6.532 1.00 81.88 318 ARG A N 1
ATOM 2422 C CA . ARG A 1 318 ? -13.800 -17.148 5.979 1.00 81.88 318 ARG A CA 1
ATOM 2423 C C . ARG A 1 318 ? -13.864 -17.431 4.486 1.00 81.88 318 ARG A C 1
ATOM 2425 O O . ARG A 1 318 ? -12.983 -17.016 3.748 1.00 81.88 318 ARG A O 1
ATOM 2432 N N . ILE A 1 319 ? -14.900 -18.143 4.056 1.00 81.06 319 ILE A N 1
ATOM 2433 C CA . ILE A 1 319 ? -15.046 -18.612 2.679 1.00 81.06 319 ILE A CA 1
ATOM 2434 C C . ILE A 1 319 ? -16.206 -17.861 2.013 1.00 81.06 319 ILE A C 1
ATOM 2436 O O . ILE A 1 319 ? -17.355 -17.999 2.457 1.00 81.06 319 ILE A O 1
ATOM 2440 N N . PRO A 1 320 ? -15.945 -17.063 0.963 1.00 82.62 320 PRO A N 1
ATOM 2441 C CA .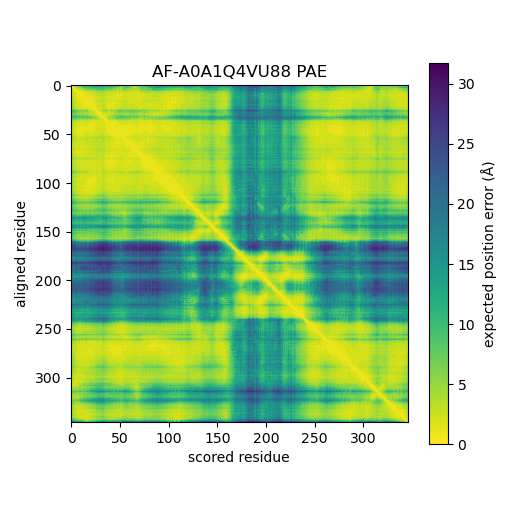 PRO A 1 320 ? -16.995 -16.437 0.172 1.00 82.62 320 PRO A CA 1
ATOM 2442 C C . PRO A 1 320 ? -17.631 -17.462 -0.782 1.00 82.62 320 PRO A C 1
ATOM 2444 O O . PRO A 1 320 ? -16.998 -17.949 -1.712 1.00 82.62 320 PRO A O 1
ATOM 2447 N N . ARG A 1 321 ? -18.914 -17.785 -0.582 1.00 84.31 321 ARG A N 1
ATOM 2448 C CA . ARG A 1 321 ? -19.718 -18.577 -1.526 1.00 84.31 321 ARG A CA 1
ATOM 2449 C C . ARG A 1 321 ? -20.323 -17.666 -2.590 1.00 84.31 321 ARG A C 1
ATOM 2451 O O . ARG A 1 321 ? -21.318 -16.979 -2.336 1.00 84.31 321 ARG A O 1
ATOM 2458 N N . LEU A 1 322 ? -19.684 -17.651 -3.753 1.00 82.88 322 LEU A N 1
ATOM 2459 C CA . LEU A 1 322 ? -20.051 -16.844 -4.917 1.00 82.88 322 LEU A CA 1
ATOM 2460 C C . LEU A 1 322 ? -21.061 -17.563 -5.819 1.00 82.88 322 LEU A C 1
ATOM 2462 O O . LEU A 1 322 ? -21.241 -18.780 -5.750 1.00 82.88 322 LEU A O 1
ATOM 2466 N N . ALA A 1 323 ? -21.709 -16.800 -6.698 1.00 78.44 323 ALA A N 1
ATOM 2467 C CA . ALA A 1 323 ? -22.498 -17.374 -7.779 1.00 78.44 323 ALA A CA 1
ATOM 2468 C C . 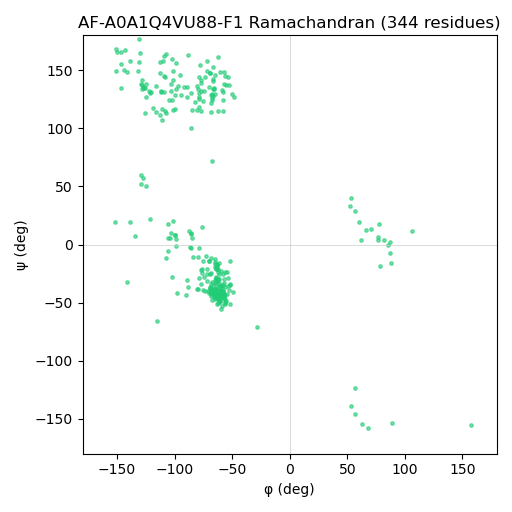ALA A 1 323 ? -21.578 -18.112 -8.768 1.00 78.44 323 ALA A C 1
ATOM 2470 O O . ALA A 1 323 ? -20.566 -17.560 -9.193 1.00 78.44 323 ALA A O 1
ATOM 2471 N N . LYS A 1 324 ? -21.959 -19.331 -9.182 1.00 74.12 324 LYS A N 1
ATOM 2472 C CA . LYS A 1 324 ? -21.137 -20.219 -10.037 1.00 74.12 324 LYS A CA 1
ATOM 2473 C C . LYS A 1 324 ? -20.660 -19.594 -11.358 1.00 74.12 324 LYS A C 1
ATOM 2475 O O . LYS A 1 324 ? -19.694 -20.070 -11.930 1.00 74.12 324 LYS A O 1
ATOM 2480 N N . HIS A 1 325 ? -21.355 -18.574 -11.859 1.00 81.31 325 HIS A N 1
ATOM 2481 C CA . HIS A 1 325 ? -21.069 -17.926 -13.141 1.00 81.31 325 HIS A CA 1
ATOM 2482 C C . HIS A 1 325 ? -20.259 -16.628 -13.002 1.00 81.31 325 HIS A C 1
ATOM 2484 O O . HIS A 1 325 ? -20.070 -15.923 -13.992 1.00 81.31 325 HIS A O 1
ATOM 2490 N N . TRP A 1 326 ? -19.820 -16.257 -11.793 1.00 81.50 326 TRP A N 1
ATOM 2491 C CA . TRP A 1 326 ? -19.044 -15.033 -11.624 1.00 81.50 326 TRP A CA 1
ATOM 2492 C C . TRP A 1 326 ? -17.665 -15.190 -12.299 1.00 81.50 326 TRP A C 1
ATOM 2494 O O . TRP A 1 326 ? -16.944 -16.129 -11.948 1.00 81.50 326 TRP A O 1
ATOM 2504 N N . PRO A 1 327 ? -17.259 -14.299 -13.231 1.00 84.56 327 PRO A N 1
ATOM 2505 C CA . PRO A 1 327 ? -16.094 -14.526 -14.103 1.00 84.56 327 PRO A CA 1
ATOM 2506 C C . PRO A 1 327 ? -14.741 -14.677 -13.398 1.00 84.56 327 PRO A C 1
ATOM 2508 O O . PRO A 1 327 ? -13.769 -15.099 -14.015 1.00 84.56 327 PRO A O 1
ATOM 2511 N N . TRP A 1 328 ? -14.655 -14.285 -12.127 1.00 87.88 328 TRP A N 1
ATOM 2512 C CA . TRP A 1 328 ? -13.419 -14.306 -11.340 1.00 87.88 328 TRP A CA 1
ATOM 2513 C C . TRP A 1 328 ? -13.542 -15.176 -10.087 1.00 87.88 328 TRP A C 1
ATOM 2515 O O . TRP A 1 328 ? -12.798 -14.960 -9.135 1.00 87.88 328 TRP A O 1
ATOM 2525 N N . THR A 1 329 ? -14.492 -16.122 -10.071 1.00 85.44 329 THR A N 1
ATOM 2526 C CA . THR A 1 329 ? -14.730 -17.018 -8.925 1.00 85.44 329 THR A CA 1
ATOM 2527 C C . THR A 1 329 ? -13.438 -17.693 -8.482 1.00 85.44 329 THR A C 1
ATOM 2529 O O . THR A 1 329 ? -13.066 -17.529 -7.325 1.00 85.44 329 THR A O 1
ATOM 2532 N N . ASP A 1 330 ? -12.712 -18.307 -9.419 1.00 86.69 330 ASP A N 1
ATOM 2533 C CA . ASP A 1 330 ? -11.460 -19.023 -9.149 1.00 86.69 330 ASP A CA 1
ATOM 2534 C C . ASP A 1 330 ? -10.410 -18.112 -8.499 1.00 86.69 330 ASP A C 1
ATOM 2536 O O . ASP A 1 330 ? -9.772 -18.471 -7.519 1.00 86.69 330 ASP A O 1
ATOM 2540 N N . VAL A 1 331 ? -10.279 -16.862 -8.959 1.00 86.31 331 VAL A N 1
ATOM 2541 C CA . VAL A 1 331 ? -9.331 -15.908 -8.353 1.00 86.31 331 VAL A CA 1
ATOM 2542 C C . VAL A 1 331 ? -9.738 -15.559 -6.917 1.00 86.31 331 VAL A C 1
ATOM 2544 O O . VAL A 1 331 ? -8.874 -15.412 -6.054 1.00 86.31 331 VAL A O 1
ATOM 2547 N N . ILE A 1 332 ? -11.038 -15.408 -6.648 1.00 85.25 332 ILE A N 1
ATOM 2548 C CA . ILE A 1 332 ? -11.551 -15.043 -5.320 1.00 85.25 332 ILE A CA 1
ATOM 2549 C C . ILE A 1 332 ? -11.469 -16.225 -4.340 1.00 85.25 332 ILE A C 1
ATOM 2551 O O . ILE A 1 332 ? -11.343 -15.986 -3.140 1.00 85.25 332 ILE A O 1
ATOM 2555 N N . THR A 1 333 ? -11.524 -17.472 -4.814 1.00 85.06 333 THR A N 1
ATOM 2556 C CA . THR A 1 333 ? -11.420 -18.676 -3.972 1.00 85.06 333 THR A CA 1
ATOM 2557 C C . THR A 1 333 ? -9.983 -19.159 -3.795 1.00 85.06 333 THR A C 1
ATOM 2559 O O . THR A 1 333 ? -9.573 -19.428 -2.668 1.00 85.06 333 THR A O 1
ATOM 2562 N N . ASP A 1 334 ? -9.189 -19.185 -4.864 1.00 89.62 334 ASP A N 1
ATOM 2563 C CA . ASP A 1 334 ? -7.851 -19.786 -4.856 1.00 89.62 334 ASP A CA 1
ATOM 2564 C C . ASP A 1 334 ? -6.820 -18.888 -4.166 1.00 89.62 334 ASP A C 1
ATOM 2566 O O . ASP A 1 334 ? -5.894 -19.376 -3.516 1.00 89.62 334 ASP A O 1
ATOM 2570 N N . ALA A 1 335 ? -6.956 -17.562 -4.292 1.00 90.88 335 ALA A N 1
ATOM 2571 C CA . ALA A 1 335 ? -6.017 -16.631 -3.669 1.00 90.88 335 ALA A CA 1
ATOM 2572 C C . ALA A 1 335 ? -6.035 -16.731 -2.126 1.00 90.88 335 ALA A C 1
ATOM 2574 O O . ALA A 1 335 ? -4.954 -16.846 -1.539 1.00 90.88 335 ALA A O 1
ATOM 2575 N N . PRO A 1 336 ? -7.201 -16.768 -1.443 1.00 88.19 336 PRO A N 1
ATOM 2576 C CA . PRO A 1 336 ? -7.258 -17.091 -0.017 1.00 88.19 336 PRO A CA 1
ATOM 2577 C C . PRO A 1 336 ? -6.673 -18.462 0.337 1.00 88.19 336 PRO A C 1
ATOM 2579 O O . PRO A 1 336 ? -5.974 -18.567 1.343 1.00 88.19 336 PRO A O 1
ATOM 2582 N N . ASP A 1 337 ? -6.904 -19.501 -0.472 1.00 89.31 337 ASP A N 1
ATOM 2583 C CA . ASP A 1 337 ? -6.357 -20.837 -0.200 1.00 89.31 337 ASP A CA 1
ATOM 2584 C C . ASP A 1 337 ? -4.823 -20.855 -0.245 1.00 89.31 337 ASP A C 1
ATOM 2586 O O . ASP A 1 337 ? -4.185 -21.446 0.632 1.00 89.31 337 ASP A O 1
ATOM 2590 N N . ARG A 1 338 ? -4.212 -20.125 -1.185 1.00 92.38 338 ARG A N 1
ATOM 2591 C CA . ARG A 1 338 ? -2.752 -19.938 -1.229 1.00 92.38 338 ARG A CA 1
ATOM 2592 C C . ARG A 1 338 ? -2.228 -19.182 -0.017 1.00 92.38 338 ARG A C 1
ATOM 2594 O O . ARG A 1 338 ? -1.261 -19.627 0.593 1.00 92.38 338 ARG A O 1
ATOM 2601 N N . LEU A 1 339 ? -2.896 -18.101 0.395 1.00 91.75 339 LEU A N 1
ATOM 2602 C CA . LEU A 1 339 ? -2.542 -17.409 1.638 1.00 91.75 339 LEU A CA 1
ATOM 2603 C C . LEU A 1 339 ? -2.656 -18.339 2.850 1.00 91.75 339 LEU A C 1
ATOM 2605 O O . LEU A 1 339 ? -1.816 -18.303 3.745 1.00 91.75 339 LEU A O 1
ATOM 2609 N N . HIS A 1 340 ? -3.680 -19.191 2.900 1.00 89.69 340 HIS A N 1
ATOM 2610 C CA . HIS A 1 340 ? -3.857 -20.159 3.978 1.00 89.69 340 HIS A CA 1
ATOM 2611 C C . HIS A 1 340 ? -2.754 -21.215 4.035 1.00 89.69 340 HIS A C 1
ATOM 2613 O O . HIS A 1 340 ? -2.441 -21.650 5.147 1.00 89.69 340 HIS A O 1
ATOM 2619 N N . ALA A 1 341 ? -2.167 -21.578 2.893 1.00 91.75 341 ALA A N 1
ATOM 2620 C CA . ALA A 1 341 ? -1.035 -22.495 2.803 1.00 91.75 341 ALA A CA 1
ATOM 2621 C C . ALA A 1 341 ? 0.286 -21.890 3.313 1.00 91.75 341 ALA A C 1
ATOM 2623 O O . ALA A 1 341 ? 1.178 -22.641 3.703 1.00 91.75 341 ALA A O 1
ATOM 2624 N N . LEU A 1 342 ? 0.407 -20.556 3.364 1.00 91.62 342 LEU A N 1
ATOM 2625 C CA . LEU A 1 342 ? 1.569 -19.897 3.965 1.00 91.62 342 LEU A CA 1
ATOM 2626 C C . LEU A 1 342 ? 1.638 -20.178 5.476 1.00 91.62 342 LEU A C 1
ATOM 2628 O O . LEU A 1 342 ? 0.586 -20.250 6.135 1.00 91.62 342 LEU A O 1
ATOM 2632 N N . PRO A 1 343 ? 2.851 -20.288 6.051 1.00 91.06 343 PRO A N 1
ATOM 2633 C CA . PRO A 1 343 ? 3.013 -20.412 7.494 1.00 91.06 343 PRO A CA 1
ATOM 2634 C C . PRO A 1 343 ? 2.366 -19.217 8.202 1.00 91.06 343 PRO A C 1
ATOM 2636 O O . PRO A 1 343 ? 2.282 -18.117 7.658 1.00 91.06 343 PRO A O 1
ATOM 2639 N N . ASN A 1 344 ? 1.855 -19.442 9.411 1.00 85.50 344 ASN A N 1
ATOM 2640 C CA . ASN A 1 344 ? 1.365 -18.332 10.222 1.00 85.50 344 ASN A CA 1
ATOM 2641 C C . ASN A 1 344 ? 2.557 -17.510 10.739 1.00 85.50 344 ASN A C 1
ATOM 2643 O O . ASN A 1 344 ? 3.616 -18.098 10.984 1.00 85.50 344 ASN A O 1
ATOM 2647 N N . PRO A 1 345 ? 2.386 -16.192 10.934 1.00 82.12 345 PRO A N 1
ATOM 2648 C CA . PRO A 1 345 ? 3.368 -15.395 11.659 1.00 82.12 345 PRO A CA 1
ATOM 2649 C C . PRO A 1 345 ? 3.558 -15.989 13.066 1.00 82.12 345 PRO A C 1
ATOM 2651 O O . PRO A 1 345 ? 2.589 -16.465 13.669 1.00 82.12 345 PRO A O 1
ATOM 2654 N N . GLY A 1 346 ? 4.817 -16.043 13.510 1.00 62.16 346 GLY A N 1
ATOM 2655 C CA . GLY A 1 346 ? 5.226 -16.610 14.800 1.00 62.16 346 GLY A CA 1
ATOM 2656 C C . GLY A 1 346 ? 4.802 -15.779 16.000 1.00 62.16 346 GLY A C 1
ATOM 2657 O O . GLY A 1 346 ? 4.526 -14.572 15.815 1.00 62.16 346 GLY A O 1
#

Solvent-accessible surface area (backbone atoms only — not comparable to full-atom values): 19429 Å² total; per-residue (Å²): 121,38,64,46,37,34,39,42,49,59,54,49,49,35,54,46,44,30,44,54,61,35,38,37,57,41,44,46,91,74,51,57,96,84,54,87,67,56,60,19,55,48,48,50,43,43,13,52,27,18,50,71,55,26,70,52,72,64,40,30,54,66,45,48,76,38,40,92,71,63,39,88,56,74,54,54,72,58,51,53,55,47,42,53,53,43,29,75,44,44,68,63,42,52,49,31,49,51,50,31,51,49,55,30,52,54,49,43,37,64,74,22,43,83,50,21,44,52,56,86,79,51,71,53,67,46,75,48,69,46,77,25,51,43,97,60,98,43,82,86,46,42,81,43,96,85,79,46,41,22,38,64,55,78,42,78,46,76,46,44,57,62,46,49,65,70,53,81,62,92,66,88,52,86,71,51,50,75,46,74,62,78,65,78,90,51,68,92,54,67,89,74,62,40,39,40,36,36,42,29,64,59,60,94,90,60,80,85,53,92,71,39,54,98,82,26,39,57,47,74,50,75,46,66,79,72,98,63,58,71,66,59,53,49,49,59,56,52,57,52,58,49,47,60,56,47,53,52,40,38,40,62,26,36,47,50,47,68,77,50,87,47,65,55,40,33,52,55,49,50,55,32,29,49,53,23,50,48,55,69,63,44,36,30,44,58,36,44,61,76,79,63,21,47,50,52,56,72,52,38,35,68,64,34,26,53,34,56,17,41,76,45,80,55,95,98,40,82,45,61,52,60,62,93,80,47,94,47,48,66,63,62,53,50,23,49,52,43,44,64,71,46,70,72,58,132

Secondary structure (DSSP, 8-state):
-BTTGGGHHHHHHHHHTTHHHHHHHTTGGG--TT-SS-HHHHHHHHHHHHHTT--SGGGGHHHHT-HHHH-S---HHHHHHHHHHHHHTHHHHHHHHHHHHHHHHHHHHHHHGGGSTTTTS---EEEEE--EE-SS--TT-EE-TTS-EEE--EEEEE--GGGTSSS--SS--TTEEEEEE-SGGGTTSPTT-EEEEEEEPPPTTPPPPTT-BTTBEEEEEEE---SS-HHHHHHHHHHHHHHHHHHHHHHTTTTT---SSSHHHHHHHHHHHHHHHHHHHHHHHHT--GGGGG--HHHHIIIIIT--BEEEEETTEEEEE--TT-TTHHHHHHHHHHHHHSPPP-

pLDDT: mean 84.59, std 10.27, range [42.91, 98.12]